Protein AF-A0A2X3MJ23-F1 (afdb_monomer)

Organism: NCBI:txid2026885

Mean predicted aligned error: 7.76 Å

Solvent-accessible surface area (backbone atoms only — not comparable to full-atom values): 15881 Å² total; per-residue (Å²): 134,85,85,89,78,91,77,83,89,75,90,75,92,73,82,88,74,76,78,74,72,75,70,74,79,75,57,30,25,38,38,50,48,37,45,30,32,44,49,80,52,69,41,82,62,94,68,76,79,64,43,48,40,23,41,46,32,43,28,52,49,34,52,38,35,29,43,12,27,68,43,31,44,69,70,29,76,83,41,65,78,57,37,48,57,53,40,17,58,52,22,61,43,41,81,45,78,55,99,89,39,79,39,27,46,53,49,79,85,31,44,61,61,13,52,35,52,55,47,26,76,78,30,78,72,23,50,47,71,45,74,50,77,46,53,44,66,62,49,49,56,50,50,50,55,34,39,75,72,72,42,63,29,36,36,38,29,21,70,76,39,77,68,50,92,65,59,52,46,31,22,25,38,29,25,38,36,43,59,98,78,41,53,33,36,29,23,33,59,38,69,51,46,50,41,28,39,42,57,47,80,44,74,42,36,33,57,28,34,40,41,35,77,74,44,64,39,81,69,55,96,69,48,65,31,68,88,55,77,57,75,26,53,78,92,21,65,46,67,48,98,85,71,46,72,33,44,36,52,66,30,23,32,64,96,40,71,89,45,66,49,70,54,69,68,35,74,44,68,46,69,76,43,94,93,39,94,36,29,28,46,36,30,33,66,78,130

Secondary structure (DSSP, 8-state):
----------------------PPPPPSEEEE--S--PPPPEEP-SSSS-EE--HHHHHHHHHHHHHHHHH---SSTT-HHHHHHHHHHHTT-EEEEETTEEEEE--HHHHHHHHHHHHHTTSTT-EEEEEEEE-HHHHHHHHHHHHHTT--EEEEEESSSS-SSTTEEEEEEEEEE-GGG--EEEEE-SSSSS-EEEETT-GGG-SEEEEEEEEESS--SS------SSPTTTTTEEE-TTS-EEE--EEEESS-TT-EEEPPPPSEEEESSTT-TTSEEEEE---

Radius of gyration: 22.84 Å; Cα contacts (8 Å, |Δi|>4): 633; chains: 1; bounding box: 52×90×52 Å

Structure (mmCIF, N/CA/C/O backbone):
data_AF-A0A2X3MJ23-F1
#
_entry.id   AF-A0A2X3MJ23-F1
#
loop_
_atom_site.group_PDB
_atom_site.id
_atom_site.type_symbol
_atom_site.label_atom_id
_atom_site.label_alt_id
_atom_site.label_comp_id
_atom_site.label_asym_id
_atom_site.label_entity_id
_atom_site.label_seq_id
_atom_site.pdbx_PDB_ins_code
_atom_site.Cartn_x
_atom_site.Cartn_y
_atom_site.Cartn_z
_atom_site.occupancy
_atom_site.B_iso_or_equiv
_atom_site.auth_seq_id
_atom_site.auth_comp_id
_atom_site.auth_asym_id
_atom_site.auth_atom_id
_atom_site.pdbx_PDB_model_num
ATOM 1 N N . MET A 1 1 ? -8.700 -72.335 26.104 1.00 35.72 1 MET A N 1
ATOM 2 C CA . MET A 1 1 ? -7.829 -71.136 26.063 1.00 35.72 1 MET A CA 1
ATOM 3 C C . MET A 1 1 ? -8.610 -70.000 25.408 1.00 35.72 1 MET A C 1
ATOM 5 O O . MET A 1 1 ? -9.229 -70.267 24.393 1.00 35.72 1 MET A O 1
ATOM 9 N N . ARG A 1 2 ? -8.578 -68.791 26.003 1.00 35.81 2 ARG A N 1
ATOM 10 C CA . ARG A 1 2 ? -9.220 -67.513 25.579 1.00 35.81 2 ARG A CA 1
ATOM 11 C C . ARG A 1 2 ? -10.765 -67.527 25.563 1.00 35.81 2 ARG A C 1
ATOM 13 O O . ARG A 1 2 ? -11.357 -68.079 24.657 1.00 35.81 2 ARG A O 1
ATOM 20 N N . ARG A 1 3 ? -11.500 -67.155 26.620 1.00 29.80 3 ARG A N 1
ATOM 21 C CA . ARG A 1 3 ? -11.649 -65.884 27.372 1.00 29.80 3 ARG A CA 1
ATOM 22 C C . ARG A 1 3 ? -12.230 -64.691 26.557 1.00 29.80 3 ARG A C 1
ATOM 24 O O . ARG A 1 3 ? -11.493 -64.097 25.787 1.00 29.80 3 ARG A O 1
ATOM 31 N N . TRP A 1 4 ? -13.472 -64.314 26.932 1.00 31.34 4 TRP A N 1
ATOM 32 C CA . TRP A 1 4 ? -14.051 -62.947 27.067 1.00 31.34 4 TRP A CA 1
ATOM 33 C C . TRP A 1 4 ? -14.664 -62.326 25.800 1.00 31.34 4 TRP A C 1
ATOM 35 O O . TRP A 1 4 ? -14.171 -62.562 24.712 1.00 31.34 4 TRP A O 1
ATOM 45 N N . ALA A 1 5 ? -15.711 -61.497 25.832 1.00 36.28 5 ALA A N 1
ATOM 46 C CA . ALA A 1 5 ? -16.731 -61.122 26.818 1.00 36.28 5 ALA A CA 1
ATOM 47 C C . ALA A 1 5 ? -17.824 -60.353 26.035 1.00 36.28 5 ALA A C 1
ATOM 49 O O . ALA A 1 5 ? -17.516 -59.660 25.069 1.00 36.28 5 ALA A O 1
ATOM 50 N N . ARG A 1 6 ? -19.095 -60.468 26.439 1.00 43.41 6 ARG A N 1
ATOM 51 C CA . ARG A 1 6 ? -20.187 -59.594 25.973 1.00 43.41 6 ARG A CA 1
ATOM 52 C C . ARG A 1 6 ? -20.008 -58.205 26.590 1.00 43.41 6 ARG A C 1
ATOM 54 O O . ARG A 1 6 ? -19.905 -58.142 27.811 1.00 43.41 6 ARG A O 1
ATOM 61 N N . ILE A 1 7 ? -20.073 -57.126 25.804 1.00 35.94 7 ILE A N 1
ATOM 62 C CA . ILE A 1 7 ? -20.375 -55.783 26.327 1.00 35.94 7 ILE A CA 1
ATOM 63 C C . ILE A 1 7 ? -21.409 -55.083 25.435 1.00 35.94 7 ILE A C 1
ATOM 65 O O . ILE A 1 7 ? -21.189 -54.796 24.263 1.00 35.94 7 ILE A O 1
ATOM 69 N N . VAL A 1 8 ? -22.555 -54.892 26.082 1.00 36.66 8 VAL A N 1
ATOM 70 C CA . VAL A 1 8 ? -23.663 -53.950 25.909 1.00 36.66 8 VAL A CA 1
ATOM 71 C C . VAL A 1 8 ? -23.291 -52.649 25.185 1.00 36.66 8 VAL A C 1
ATOM 73 O O . VAL A 1 8 ? -22.429 -51.903 25.643 1.00 36.66 8 VAL A O 1
ATOM 76 N N . ALA A 1 9 ? -24.017 -52.331 24.110 1.00 31.50 9 ALA A N 1
ATOM 77 C CA . ALA A 1 9 ? -24.060 -50.986 23.547 1.00 31.50 9 ALA A CA 1
ATOM 78 C C . ALA A 1 9 ? -24.970 -50.110 24.424 1.00 31.50 9 ALA A C 1
ATOM 80 O O . ALA A 1 9 ? -26.191 -50.259 24.410 1.00 31.50 9 ALA A O 1
ATOM 81 N N . PHE A 1 10 ? -24.365 -49.228 25.218 1.00 33.62 10 PHE A N 1
ATOM 82 C CA . PHE A 1 10 ? -25.076 -48.150 25.894 1.00 33.62 10 PHE A CA 1
ATOM 83 C C . PHE A 1 10 ? -25.272 -46.989 24.919 1.00 33.62 10 PHE A C 1
ATOM 85 O O . PHE A 1 10 ? -24.311 -46.424 24.401 1.00 33.62 10 PHE A O 1
ATOM 92 N N . ILE A 1 11 ? -26.535 -46.635 24.697 1.00 44.94 11 ILE A N 1
ATOM 93 C CA . ILE A 1 11 ? -26.937 -45.341 24.155 1.00 44.94 11 ILE A CA 1
ATOM 94 C C . ILE A 1 11 ? -26.570 -44.296 25.210 1.00 44.94 11 ILE A C 1
ATOM 96 O O . ILE A 1 11 ? -27.148 -44.287 26.295 1.00 44.94 11 ILE A O 1
ATOM 100 N N . ALA A 1 12 ? -25.622 -43.422 24.890 1.00 37.09 12 ALA A N 1
ATOM 101 C CA . ALA A 1 12 ? -25.409 -42.178 25.612 1.00 37.09 12 ALA A CA 1
ATOM 102 C C . ALA A 1 12 ? -25.750 -41.022 24.666 1.00 37.09 12 ALA A C 1
ATOM 104 O O . ALA A 1 12 ? -24.907 -40.526 23.924 1.00 37.09 12 ALA A O 1
ATOM 105 N N . LEU A 1 13 ? -27.027 -40.624 24.689 1.00 43.41 13 LEU A N 1
ATOM 106 C CA . LEU A 1 13 ? -27.406 -39.241 24.430 1.00 43.41 13 LEU A CA 1
ATOM 107 C C . LEU A 1 13 ? -26.730 -38.396 25.515 1.00 43.41 13 LEU A C 1
ATOM 109 O O . LEU A 1 13 ? -27.116 -38.471 26.680 1.00 43.41 13 LEU A O 1
ATOM 113 N N . ALA A 1 14 ? -25.737 -37.603 25.138 1.00 38.00 14 ALA A N 1
ATOM 114 C CA . ALA A 1 14 ? -25.212 -36.545 25.985 1.00 38.00 14 ALA A CA 1
ATOM 115 C C . ALA A 1 14 ? -24.847 -35.339 25.113 1.00 38.00 14 ALA A C 1
ATOM 117 O O . ALA A 1 14 ? -23.878 -35.372 24.363 1.00 38.00 14 ALA A O 1
ATOM 118 N N . GLY A 1 15 ? -25.690 -34.308 25.217 1.00 33.81 15 GLY A N 1
ATOM 119 C CA . GLY A 1 15 ? -25.312 -32.898 25.160 1.00 33.81 15 GLY A CA 1
ATOM 120 C C . GLY A 1 15 ? -24.501 -32.431 23.959 1.00 33.81 15 GLY A C 1
ATOM 121 O O . GLY A 1 15 ? -23.331 -32.101 24.105 1.00 33.81 15 GLY A O 1
ATOM 122 N N . LEU A 1 16 ? -25.156 -32.265 22.809 1.00 35.34 16 LEU A N 1
ATOM 123 C CA . LEU A 1 16 ? -24.727 -31.258 21.840 1.00 35.34 16 LEU A CA 1
ATOM 124 C C . LEU A 1 16 ? -25.321 -29.906 22.272 1.00 35.34 16 LEU A C 1
ATOM 126 O O . LEU A 1 16 ? -26.201 -29.358 21.615 1.00 35.34 16 LEU A O 1
ATOM 130 N N . GLU A 1 17 ? -24.890 -29.398 23.428 1.00 37.94 17 GLU A N 1
ATOM 131 C CA . GLU A 1 17 ? -25.028 -27.973 23.708 1.00 37.94 17 GLU A CA 1
ATOM 132 C C . GLU A 1 17 ? -23.994 -27.277 22.835 1.00 37.94 17 GLU A C 1
ATOM 134 O O . GLU A 1 17 ? -22.794 -27.263 23.104 1.00 37.94 17 GLU A O 1
ATOM 139 N N . THR A 1 18 ? -24.480 -26.780 21.706 1.00 40.16 18 THR A N 1
ATOM 140 C CA . THR A 1 18 ? -23.796 -25.813 20.867 1.00 40.16 18 THR A CA 1
ATOM 141 C C . THR A 1 18 ? -23.296 -24.677 21.749 1.00 40.16 18 THR A C 1
ATOM 143 O O . THR A 1 18 ? -24.060 -23.783 22.117 1.00 40.16 18 THR A O 1
ATOM 146 N N . ALA A 1 19 ? -22.003 -24.696 22.063 1.00 39.44 19 ALA A N 1
ATOM 147 C CA . ALA A 1 19 ? -21.267 -23.493 22.386 1.00 39.44 19 ALA A CA 1
ATOM 148 C C . ALA A 1 19 ? -21.332 -22.599 21.142 1.00 39.44 19 ALA A C 1
ATOM 150 O O . ALA A 1 19 ? -20.474 -22.645 20.264 1.00 39.44 19 ALA A O 1
ATOM 151 N N . LEU A 1 20 ? -22.402 -21.811 21.045 1.00 42.41 20 LEU A N 1
ATOM 152 C CA . LEU A 1 20 ? -22.399 -20.555 20.318 1.00 42.41 20 LEU A CA 1
ATOM 153 C C . LEU A 1 20 ? -21.391 -19.675 21.053 1.00 42.41 20 LEU A C 1
ATOM 155 O O . LEU A 1 20 ? -21.746 -18.856 21.896 1.00 42.41 20 LEU A O 1
ATOM 159 N N . THR A 1 21 ? -20.104 -19.885 20.780 1.00 43.09 21 THR A N 1
ATOM 160 C CA . THR A 1 21 ? -19.121 -18.831 20.963 1.00 43.09 21 THR A CA 1
ATOM 161 C C . THR A 1 21 ? -19.621 -17.699 20.087 1.00 43.09 21 THR A C 1
ATOM 163 O O . THR A 1 21 ? -19.506 -17.763 18.864 1.00 43.09 21 THR A O 1
ATOM 166 N N . SER A 1 22 ? -20.276 -16.723 20.712 1.00 45.09 22 SER A N 1
ATOM 167 C CA . SER A 1 22 ? -20.521 -15.414 20.133 1.00 45.09 22 SER A CA 1
ATOM 168 C C . SER A 1 22 ? -19.160 -14.902 19.685 1.00 45.09 22 SER A C 1
ATOM 170 O O . SER A 1 22 ? -18.411 -14.356 20.494 1.00 45.09 22 SER A O 1
ATOM 172 N N . ALA A 1 23 ? -18.794 -15.159 18.429 1.00 60.53 23 ALA A N 1
ATOM 173 C CA . ALA A 1 23 ? -17.658 -14.500 17.822 1.00 60.53 23 ALA A CA 1
ATOM 174 C C . ALA A 1 23 ? -17.931 -13.007 17.994 1.00 60.53 23 ALA A C 1
ATOM 176 O O . ALA A 1 23 ? -19.030 -12.548 17.669 1.00 60.53 23 ALA A O 1
ATOM 177 N N . ALA A 1 24 ? -16.990 -12.283 18.603 1.00 63.16 24 ALA A N 1
ATOM 178 C CA . ALA A 1 24 ? -17.104 -10.838 18.691 1.00 63.16 24 ALA A CA 1
ATOM 179 C C . ALA A 1 24 ? -17.425 -10.299 17.284 1.00 63.16 24 ALA A C 1
ATOM 181 O O . ALA A 1 24 ? -16.883 -10.831 16.304 1.00 63.16 24 ALA A O 1
ATOM 182 N N . PRO A 1 25 ? -18.339 -9.321 17.156 1.00 72.56 25 PRO A N 1
ATOM 183 C CA . PRO A 1 25 ? -18.645 -8.749 15.856 1.00 72.56 25 PRO A CA 1
ATOM 184 C C . PRO A 1 25 ? -17.342 -8.284 15.201 1.00 72.56 25 PRO A C 1
ATOM 186 O O . PRO A 1 25 ? -16.486 -7.689 15.853 1.00 72.56 25 PRO A O 1
ATOM 189 N N . LEU A 1 26 ? -17.168 -8.618 13.920 1.00 85.56 26 LEU A N 1
ATOM 190 C CA . LEU A 1 26 ? -15.996 -8.175 13.170 1.00 85.56 26 LEU A CA 1
ATOM 191 C C . LEU A 1 26 ? -15.991 -6.640 13.125 1.00 85.56 26 LEU A C 1
ATOM 193 O O . LEU A 1 26 ? -17.062 -6.050 12.961 1.00 85.56 26 LEU A O 1
ATOM 197 N N . PRO A 1 27 ? -14.820 -5.992 13.228 1.00 91.62 27 PRO A N 1
ATOM 198 C CA . PRO A 1 27 ? -14.756 -4.539 13.245 1.00 91.62 27 PRO A CA 1
ATOM 199 C C . PRO A 1 27 ? -15.289 -3.956 11.930 1.00 91.62 27 PRO A C 1
ATOM 201 O O . PRO A 1 27 ? -15.066 -4.516 10.846 1.00 91.62 27 PRO A O 1
ATOM 204 N N . GLU A 1 28 ? -15.991 -2.825 12.025 1.00 94.25 28 GLU A N 1
ATOM 205 C CA . GLU A 1 28 ? -16.511 -2.115 10.852 1.00 94.25 28 GLU A CA 1
ATOM 206 C C . GLU A 1 28 ? -15.414 -1.325 10.147 1.00 94.25 28 GLU A C 1
ATOM 208 O O . GLU A 1 28 ? -15.461 -1.159 8.925 1.00 94.25 28 GLU A O 1
ATOM 213 N N . ARG A 1 29 ? -14.417 -0.856 10.908 1.00 97.62 29 ARG A N 1
ATOM 214 C CA . ARG A 1 29 ? -13.220 -0.200 10.379 1.00 97.62 29 ARG A CA 1
ATOM 215 C C . ARG A 1 29 ? -11.973 -0.817 10.972 1.00 97.62 29 ARG A C 1
ATOM 217 O O . ARG A 1 29 ? -11.925 -1.122 12.164 1.00 97.62 29 ARG A O 1
ATOM 224 N N . MET A 1 30 ? -10.945 -0.941 10.147 1.00 98.25 30 MET A N 1
ATOM 225 C CA . MET A 1 30 ? -9.651 -1.467 10.561 1.00 98.25 30 MET A CA 1
ATOM 226 C C . MET A 1 30 ? -8.542 -0.782 9.771 1.00 98.25 30 MET A C 1
ATOM 228 O O . MET A 1 30 ? -8.693 -0.581 8.567 1.00 98.25 30 MET A O 1
ATOM 232 N N . ILE A 1 31 ? -7.438 -0.437 10.432 1.00 98.62 31 ILE A N 1
ATOM 233 C CA . ILE A 1 31 ? -6.203 0.042 9.802 1.00 98.62 31 ILE A CA 1
ATOM 234 C C . ILE A 1 31 ? -5.027 -0.759 10.366 1.00 98.62 31 ILE A C 1
ATOM 236 O O . ILE A 1 31 ? -4.864 -0.875 11.578 1.00 98.62 31 ILE A O 1
ATOM 240 N N . LEU A 1 32 ? -4.200 -1.289 9.470 1.00 98.38 32 LEU A N 1
ATOM 241 C CA . LEU A 1 32 ? -2.868 -1.809 9.745 1.00 98.38 32 LEU A CA 1
ATOM 242 C C . LEU A 1 32 ? -1.893 -0.636 9.653 1.00 98.38 32 LEU A C 1
ATOM 244 O O . LEU A 1 32 ? -1.606 -0.145 8.562 1.00 98.38 32 LEU A O 1
ATOM 248 N N . THR A 1 33 ? -1.394 -0.153 10.784 1.00 97.00 33 THR A N 1
ATOM 249 C CA . THR A 1 33 ? -0.356 0.885 10.769 1.00 97.00 33 THR A CA 1
ATOM 250 C C . THR A 1 33 ? 1.012 0.253 10.515 1.00 97.00 33 THR A C 1
ATOM 252 O O . THR A 1 33 ? 1.161 -0.969 10.474 1.00 97.00 33 THR A O 1
ATOM 255 N N . GLY A 1 34 ? 2.036 1.081 10.329 1.00 94.44 34 GLY A N 1
ATOM 256 C CA . GLY A 1 34 ? 3.432 0.639 10.296 1.00 94.44 34 GLY A CA 1
ATOM 257 C C . GLY A 1 34 ? 4.006 0.425 8.898 1.00 94.44 34 GLY A C 1
ATOM 258 O O . GLY A 1 34 ? 5.202 0.165 8.773 1.00 94.44 34 GLY A O 1
ATOM 259 N N . THR A 1 35 ? 3.205 0.598 7.841 1.00 95.81 35 THR A N 1
ATOM 260 C CA . THR A 1 35 ? 3.755 0.886 6.508 1.00 95.81 35 THR A CA 1
ATOM 261 C C . THR A 1 35 ? 4.330 2.305 6.504 1.00 95.81 35 THR A C 1
ATOM 263 O O . THR A 1 35 ? 3.596 3.229 6.865 1.00 95.81 35 THR A O 1
ATOM 266 N N . PRO A 1 36 ? 5.581 2.528 6.075 1.00 95.62 36 PRO A N 1
ATOM 267 C CA . PRO A 1 36 ? 6.151 3.870 6.061 1.00 95.62 36 PRO A CA 1
ATOM 268 C C . PRO A 1 36 ? 5.487 4.748 4.986 1.00 95.62 36 PRO A C 1
ATOM 270 O O . PRO A 1 36 ? 5.281 4.285 3.857 1.00 95.62 36 PRO A O 1
ATOM 273 N N . PRO A 1 37 ? 5.181 6.026 5.274 1.00 95.38 37 PRO A N 1
ATOM 274 C CA . PRO A 1 37 ? 4.637 6.964 4.298 1.00 95.38 37 PRO A CA 1
ATOM 275 C C . PRO A 1 37 ? 5.756 7.489 3.388 1.00 95.38 37 PRO A C 1
ATOM 277 O O . PRO A 1 37 ? 6.125 8.663 3.437 1.00 95.38 37 PRO A O 1
ATOM 280 N N . PHE A 1 38 ? 6.347 6.615 2.569 1.00 94.62 38 PHE A N 1
ATOM 281 C CA . PHE A 1 38 ? 7.338 7.043 1.585 1.00 94.62 38 PHE A CA 1
ATOM 282 C C . PHE A 1 38 ? 6.728 8.022 0.581 1.00 94.62 38 PHE A C 1
ATOM 284 O O . PHE A 1 38 ? 5.545 7.949 0.249 1.00 94.62 38 PHE A O 1
ATOM 291 N N . GLY A 1 39 ? 7.549 8.966 0.124 1.00 90.50 39 GLY A N 1
ATOM 292 C CA . GLY A 1 39 ? 7.215 9.860 -0.980 1.00 90.50 39 GLY A CA 1
ATOM 293 C C . GLY A 1 39 ? 7.765 9.357 -2.313 1.00 90.50 39 GLY A C 1
ATOM 294 O O . GLY A 1 39 ? 8.579 8.431 -2.324 1.00 90.50 39 GLY A O 1
ATOM 295 N N . PRO A 1 40 ? 7.376 9.997 -3.429 1.00 92.00 40 PRO A N 1
ATOM 296 C CA . PRO A 1 40 ? 7.854 9.622 -4.750 1.00 92.00 40 PRO A CA 1
ATOM 297 C C . PRO A 1 40 ? 9.376 9.768 -4.834 1.00 92.00 40 PRO A C 1
ATOM 299 O O . PRO A 1 40 ? 9.913 10.854 -4.596 1.00 92.00 40 PRO A O 1
ATOM 302 N N . THR A 1 41 ? 10.071 8.692 -5.198 1.00 95.25 41 THR A N 1
ATOM 303 C CA . THR A 1 41 ? 11.530 8.704 -5.342 1.00 95.25 41 THR A CA 1
ATOM 304 C C . THR A 1 41 ? 11.957 9.039 -6.771 1.00 95.25 41 THR A C 1
ATOM 306 O O . THR A 1 41 ? 11.391 8.542 -7.748 1.00 95.25 41 THR A O 1
ATOM 309 N N . TRP A 1 42 ? 13.013 9.846 -6.888 1.00 94.94 42 TRP A N 1
ATOM 310 C CA . TRP A 1 42 ? 13.740 10.083 -8.134 1.00 94.94 42 TRP A CA 1
ATOM 311 C C . TRP A 1 42 ? 15.054 9.302 -8.115 1.00 94.94 42 TRP A C 1
ATOM 313 O O . TRP A 1 42 ? 15.885 9.498 -7.230 1.00 94.94 42 TRP A O 1
ATOM 323 N N . LEU A 1 43 ? 15.235 8.412 -9.086 1.00 94.19 43 LEU A N 1
ATOM 324 C CA . LEU A 1 43 ? 16.421 7.581 -9.237 1.00 94.19 43 LEU A CA 1
ATOM 325 C C . LEU A 1 43 ? 17.502 8.345 -10.005 1.00 94.19 43 LEU A C 1
ATOM 327 O O . LEU A 1 43 ? 17.246 8.916 -11.070 1.00 94.19 43 LEU A O 1
ATOM 331 N N . ALA A 1 44 ? 18.722 8.327 -9.472 1.00 89.69 44 ALA A N 1
ATOM 332 C CA . ALA A 1 44 ? 19.898 8.824 -10.170 1.00 89.69 44 ALA A CA 1
ATOM 333 C C . ALA A 1 44 ? 20.303 7.837 -11.278 1.00 89.69 44 ALA A C 1
ATOM 335 O O . ALA A 1 44 ? 20.393 6.637 -11.032 1.00 89.69 44 ALA A O 1
ATOM 336 N N . THR A 1 45 ? 20.582 8.331 -12.485 1.00 78.88 45 THR A N 1
ATOM 337 C CA . THR A 1 45 ? 20.955 7.492 -13.641 1.00 78.88 45 THR A CA 1
ATOM 338 C C . THR A 1 45 ? 22.458 7.468 -13.922 1.00 78.88 45 THR A C 1
ATOM 340 O O . THR A 1 45 ? 22.879 6.929 -14.940 1.00 78.88 45 THR A O 1
ATOM 343 N N . GLY A 1 46 ? 23.284 8.060 -13.052 1.00 72.81 46 GLY A N 1
ATOM 344 C CA . GLY A 1 46 ? 24.734 8.207 -13.253 1.00 72.81 46 GLY A CA 1
ATOM 345 C C . GLY A 1 46 ? 25.098 9.261 -14.306 1.00 72.81 46 GLY A C 1
ATOM 346 O O . GLY A 1 46 ? 25.948 10.105 -14.052 1.00 72.81 46 GLY A O 1
ATOM 347 N N . GLU A 1 47 ? 24.385 9.287 -15.432 1.00 65.12 47 GLU A N 1
ATOM 348 C CA . GLU A 1 47 ? 24.451 10.312 -16.472 1.00 65.12 47 GLU A CA 1
ATOM 349 C C . GLU A 1 47 ? 23.022 10.681 -16.913 1.00 65.12 47 GLU A C 1
ATOM 351 O O . GLU A 1 47 ? 22.195 9.814 -17.202 1.00 65.12 47 GLU A O 1
ATOM 356 N N . GLY A 1 48 ? 22.698 11.978 -16.924 1.00 78.69 48 GLY A N 1
ATOM 357 C CA . GLY A 1 48 ? 21.388 12.492 -17.338 1.00 78.69 48 GLY A CA 1
ATOM 358 C C . GLY A 1 48 ? 20.451 12.910 -16.200 1.00 78.69 48 GLY A C 1
ATOM 359 O O . GLY A 1 48 ? 20.794 12.905 -15.020 1.00 78.69 48 GLY A O 1
ATOM 360 N N . ALA A 1 49 ? 19.259 13.367 -16.589 1.00 86.81 49 ALA A N 1
ATOM 361 C CA . ALA A 1 49 ? 18.255 13.847 -15.646 1.00 86.81 49 ALA A CA 1
ATOM 362 C C . ALA A 1 49 ? 17.623 12.670 -14.877 1.00 86.81 49 ALA A C 1
ATOM 364 O O . ALA A 1 49 ? 17.252 11.690 -15.531 1.00 86.81 49 ALA A O 1
ATOM 365 N N . PRO A 1 50 ? 17.423 12.795 -13.548 1.00 92.00 50 PRO A N 1
ATOM 366 C CA . PRO A 1 50 ? 16.792 11.764 -12.734 1.00 92.00 50 PRO A CA 1
ATOM 367 C C . PRO A 1 50 ? 15.473 11.265 -13.326 1.00 92.00 50 PRO A C 1
ATOM 369 O O . PRO A 1 50 ? 14.724 12.019 -13.966 1.00 92.00 50 PRO A O 1
ATOM 372 N N . ILE A 1 51 ? 15.186 9.991 -13.085 1.00 94.00 51 ILE A N 1
ATOM 373 C CA . ILE A 1 51 ? 13.951 9.345 -13.532 1.00 94.00 51 ILE A CA 1
ATOM 374 C C . ILE A 1 51 ? 13.054 9.021 -12.337 1.00 94.00 51 ILE A C 1
ATOM 376 O O . ILE A 1 51 ? 13.562 8.705 -11.262 1.00 94.00 51 ILE A O 1
ATOM 380 N N . PRO A 1 52 ? 11.726 9.099 -12.478 1.00 95.06 52 PRO 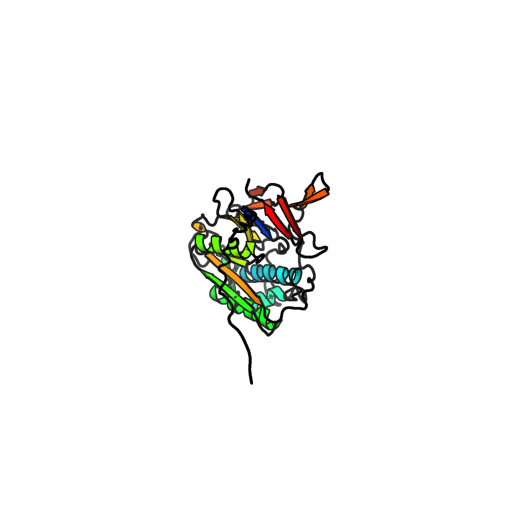A N 1
ATOM 381 C CA . PRO A 1 52 ? 10.823 8.698 -11.408 1.00 95.06 52 PRO A CA 1
ATOM 382 C C . PRO A 1 52 ? 10.882 7.178 -11.202 1.00 95.06 52 PRO A C 1
ATOM 384 O O . PRO A 1 52 ? 10.849 6.415 -12.168 1.00 95.06 52 PRO A O 1
ATOM 387 N N . ALA A 1 53 ? 10.908 6.730 -9.944 1.00 95.19 53 ALA A N 1
ATOM 388 C CA . ALA A 1 53 ? 10.861 5.304 -9.622 1.00 95.19 53 ALA A CA 1
ATOM 389 C C . ALA A 1 53 ? 9.544 4.649 -10.077 1.00 95.19 53 ALA A C 1
ATOM 391 O O . ALA A 1 53 ? 9.572 3.506 -10.524 1.00 95.19 53 ALA A O 1
ATOM 392 N N . GLY A 1 54 ? 8.428 5.388 -10.029 1.00 94.94 54 GLY A N 1
ATOM 393 C CA . GLY A 1 54 ? 7.084 4.921 -10.389 1.00 94.94 54 GLY A CA 1
ATOM 394 C C . GLY A 1 54 ? 6.293 4.380 -9.195 1.00 94.94 54 GLY A C 1
ATOM 395 O O . GLY A 1 54 ? 6.868 3.886 -8.227 1.00 94.94 54 GLY A O 1
ATOM 396 N N . CYS A 1 55 ? 4.962 4.473 -9.259 1.00 95.31 55 CYS A N 1
ATOM 397 C CA . CYS A 1 55 ? 4.081 4.050 -8.165 1.00 95.31 55 CYS A CA 1
ATOM 398 C C . CYS A 1 55 ? 4.116 2.534 -7.907 1.00 95.31 55 CYS A C 1
ATOM 400 O O . CYS A 1 55 ? 3.993 2.124 -6.758 1.00 95.31 55 CYS A O 1
ATOM 402 N N . GLY A 1 56 ? 4.357 1.702 -8.930 1.00 96.62 56 GLY A N 1
ATOM 403 C CA . GLY A 1 56 ? 4.525 0.251 -8.768 1.00 96.62 56 GLY A CA 1
ATOM 404 C C . GLY A 1 56 ? 5.690 -0.110 -7.830 1.00 96.62 56 GLY A C 1
ATOM 405 O O . GLY A 1 56 ? 5.455 -0.703 -6.775 1.00 96.62 56 GLY A O 1
ATOM 406 N N . PRO A 1 57 ? 6.938 0.287 -8.152 1.00 97.56 57 PRO A N 1
ATOM 407 C CA . PRO A 1 57 ? 8.093 0.064 -7.288 1.00 97.56 57 PRO A CA 1
ATOM 408 C C . PRO A 1 57 ? 7.950 0.672 -5.896 1.00 97.56 57 PRO A C 1
ATOM 410 O O . PRO A 1 57 ? 8.377 0.055 -4.922 1.00 97.56 57 PRO A O 1
ATOM 413 N N . GLU A 1 58 ? 7.322 1.845 -5.783 1.00 97.62 58 GLU A N 1
ATOM 414 C CA . GLU A 1 58 ? 7.047 2.461 -4.483 1.00 97.62 58 GLU A CA 1
ATOM 415 C C . GLU A 1 58 ? 6.086 1.625 -3.636 1.00 97.62 58 GLU A C 1
ATOM 417 O O . GLU A 1 58 ? 6.397 1.319 -2.486 1.00 97.62 58 GLU A O 1
ATOM 422 N N . ALA A 1 59 ? 4.960 1.183 -4.201 1.00 98.12 59 ALA A N 1
ATOM 423 C CA . ALA A 1 59 ? 4.004 0.337 -3.494 1.00 98.12 59 ALA A CA 1
ATOM 424 C C . ALA A 1 59 ? 4.644 -0.988 -3.046 1.00 98.12 59 ALA A C 1
ATOM 426 O O . ALA A 1 59 ? 4.453 -1.414 -1.907 1.00 98.12 59 ALA A O 1
ATOM 427 N N . ALA A 1 60 ? 5.468 -1.607 -3.898 1.00 98.12 60 ALA A N 1
ATOM 428 C CA . ALA A 1 60 ? 6.226 -2.797 -3.521 1.00 98.12 60 ALA A CA 1
ATOM 429 C C . ALA A 1 60 ? 7.241 -2.522 -2.407 1.00 98.12 60 ALA A C 1
ATOM 431 O O . ALA A 1 60 ? 7.317 -3.300 -1.462 1.00 98.12 60 ALA A O 1
ATOM 432 N N . ARG A 1 61 ? 7.985 -1.412 -2.462 1.00 97.81 61 ARG A N 1
ATOM 433 C CA . ARG A 1 61 ? 8.916 -1.033 -1.390 1.00 97.81 61 ARG A CA 1
ATOM 434 C C . ARG A 1 61 ? 8.196 -0.806 -0.062 1.00 97.81 61 ARG A C 1
ATOM 436 O O . ARG A 1 61 ? 8.676 -1.280 0.961 1.00 97.81 61 ARG A O 1
ATOM 443 N N . ILE A 1 62 ? 7.064 -0.101 -0.070 1.00 98.00 62 ILE A N 1
ATOM 444 C CA . ILE A 1 62 ? 6.247 0.150 1.128 1.00 98.00 62 ILE A CA 1
ATOM 445 C C . ILE A 1 62 ? 5.752 -1.174 1.716 1.00 98.00 62 ILE A C 1
ATOM 447 O O . ILE A 1 62 ? 5.881 -1.395 2.921 1.00 98.00 62 ILE A O 1
ATOM 451 N N . LEU A 1 63 ? 5.236 -2.069 0.866 1.00 97.94 63 LEU A N 1
ATOM 452 C CA . LEU A 1 63 ? 4.810 -3.404 1.275 1.00 97.94 63 LEU A CA 1
ATOM 453 C C . LEU A 1 63 ? 5.977 -4.182 1.893 1.00 97.94 63 LEU A C 1
ATOM 455 O O . LEU A 1 63 ? 5.861 -4.683 3.002 1.00 97.94 63 LEU A O 1
ATOM 459 N N . LEU A 1 64 ? 7.122 -4.256 1.220 1.00 96.94 64 LEU A N 1
ATOM 460 C CA . LEU A 1 64 ? 8.278 -5.018 1.694 1.00 96.94 64 LEU A CA 1
ATOM 461 C C . LEU A 1 64 ? 8.880 -4.433 2.981 1.00 96.94 64 LEU A C 1
ATOM 463 O O . LEU A 1 64 ? 9.265 -5.194 3.860 1.00 96.94 64 LEU A O 1
ATOM 467 N N . ALA A 1 65 ? 8.877 -3.109 3.152 1.00 96.12 65 ALA A N 1
ATOM 468 C CA . ALA A 1 65 ? 9.301 -2.463 4.394 1.00 96.12 65 ALA A CA 1
ATOM 469 C C . ALA A 1 65 ? 8.410 -2.841 5.592 1.00 96.12 65 ALA A C 1
ATOM 471 O O . ALA A 1 65 ? 8.902 -2.983 6.712 1.00 96.12 65 ALA A O 1
ATOM 472 N N . TYR A 1 66 ? 7.110 -3.058 5.364 1.00 95.62 66 TYR A N 1
ATOM 473 C CA . TYR A 1 66 ? 6.225 -3.609 6.389 1.00 95.62 66 TYR A CA 1
ATOM 474 C C . TYR A 1 66 ? 6.621 -5.036 6.777 1.00 95.62 66 TYR A C 1
ATOM 476 O O . TYR A 1 66 ? 6.633 -5.366 7.962 1.00 95.62 66 TYR A O 1
ATOM 484 N N . TYR A 1 67 ? 6.968 -5.877 5.799 1.00 94.44 67 TYR A N 1
ATOM 485 C CA . TYR A 1 67 ? 7.395 -7.255 6.057 1.00 94.44 67 TYR A CA 1
ATOM 486 C C . TYR A 1 67 ? 8.736 -7.310 6.786 1.00 94.44 67 TYR A C 1
ATOM 488 O O . TYR A 1 67 ? 8.872 -8.100 7.721 1.00 94.44 67 TYR A O 1
ATOM 496 N N . ASP A 1 68 ? 9.683 -6.445 6.422 1.00 93.69 68 ASP A N 1
ATOM 497 C CA . ASP A 1 68 ? 10.941 -6.297 7.151 1.00 93.69 68 ASP A CA 1
ATOM 498 C C . ASP A 1 68 ? 10.663 -6.027 8.621 1.00 93.69 68 ASP A C 1
ATOM 500 O O . ASP A 1 68 ? 11.080 -6.777 9.499 1.00 93.69 68 ASP A O 1
ATOM 504 N N . ARG A 1 69 ? 9.856 -5.003 8.889 1.00 91.62 69 ARG A N 1
ATOM 505 C CA . ARG A 1 69 ? 9.577 -4.570 10.249 1.00 91.62 69 ARG A CA 1
ATOM 506 C C . ARG A 1 69 ? 8.771 -5.590 11.053 1.00 91.62 69 ARG A C 1
ATOM 508 O O . ARG A 1 69 ? 9.134 -5.896 12.185 1.00 91.62 69 ARG A O 1
ATOM 515 N N . ARG A 1 70 ? 7.676 -6.108 10.492 1.00 92.19 70 ARG A N 1
ATOM 516 C CA . ARG A 1 70 ? 6.748 -6.997 11.208 1.00 92.19 70 ARG A CA 1
ATOM 517 C C . ARG A 1 70 ? 7.310 -8.398 11.411 1.00 92.19 70 ARG A C 1
ATOM 519 O O . ARG A 1 70 ? 7.056 -8.995 12.451 1.00 92.19 70 ARG A O 1
ATOM 526 N N . TYR A 1 71 ? 8.024 -8.925 10.422 1.00 91.31 71 TYR A N 1
ATOM 527 C CA . TYR A 1 71 ? 8.396 -10.339 10.391 1.00 91.31 71 TYR A CA 1
ATOM 528 C C . TYR A 1 71 ? 9.909 -10.576 10.362 1.00 91.31 71 TYR A C 1
ATOM 530 O O . TYR A 1 71 ? 10.319 -11.730 10.331 1.00 91.31 71 TYR A O 1
ATOM 538 N N . GLY A 1 72 ? 10.738 -9.527 10.361 1.00 91.69 72 GLY A N 1
ATOM 539 C CA . GLY A 1 72 ? 12.197 -9.669 10.394 1.00 91.69 72 GLY A CA 1
ATOM 540 C C . GLY A 1 72 ? 12.851 -9.905 9.048 1.00 91.69 72 GLY A C 1
ATOM 541 O O . GLY A 1 72 ? 14.014 -10.313 8.999 1.00 91.69 72 GLY A O 1
ATOM 542 N N . TYR A 1 73 ? 12.118 -9.711 7.950 1.00 92.94 73 TYR A N 1
ATOM 543 C CA . TYR A 1 73 ? 12.725 -9.796 6.628 1.00 92.94 73 TYR A CA 1
ATOM 544 C C . TYR A 1 73 ? 13.760 -8.675 6.424 1.00 92.94 73 TYR A C 1
ATOM 546 O O . TYR A 1 73 ? 13.822 -7.693 7.169 1.00 92.94 73 TYR A O 1
ATOM 554 N N . ARG A 1 74 ? 14.618 -8.850 5.419 1.00 92.19 74 ARG A N 1
ATOM 555 C CA . ARG A 1 74 ? 15.659 -7.885 5.035 1.00 92.19 74 ARG A CA 1
ATOM 556 C C . ARG A 1 74 ? 15.547 -7.524 3.558 1.00 92.19 74 ARG A C 1
ATOM 558 O O . ARG A 1 74 ? 16.513 -7.574 2.801 1.00 92.19 74 ARG A O 1
ATOM 565 N N . PHE A 1 75 ? 14.334 -7.229 3.112 1.00 94.31 75 PHE A N 1
ATOM 566 C CA . PHE A 1 75 ? 14.060 -6.807 1.748 1.00 94.31 75 PHE A CA 1
ATOM 567 C C . PHE A 1 75 ? 14.667 -5.443 1.457 1.00 94.31 75 PHE A C 1
ATOM 569 O O . PHE A 1 75 ? 15.471 -5.307 0.539 1.00 94.31 75 PHE A O 1
ATOM 576 N N . VAL A 1 76 ? 14.309 -4.453 2.263 1.00 94.88 76 VAL A N 1
ATOM 577 C CA . VAL A 1 76 ? 14.666 -3.047 2.083 1.00 94.88 76 VAL A CA 1
ATOM 578 C C . VAL A 1 76 ? 15.733 -2.621 3.094 1.00 94.88 76 VAL A C 1
ATOM 580 O O . VAL A 1 76 ? 16.573 -1.790 2.762 1.00 94.88 76 VAL A O 1
ATOM 583 N N . GLY A 1 77 ? 15.734 -3.189 4.305 1.00 89.25 77 GLY A N 1
ATOM 584 C CA . GLY A 1 77 ? 16.517 -2.688 5.445 1.00 89.25 77 GLY A CA 1
ATOM 585 C C . GLY A 1 77 ? 18.035 -2.670 5.254 1.00 89.25 77 GLY A C 1
ATOM 586 O O . GLY A 1 77 ? 18.700 -1.809 5.824 1.00 89.25 77 GLY A O 1
ATOM 587 N N . ASP A 1 78 ? 18.574 -3.569 4.429 1.00 89.75 78 ASP A N 1
ATOM 588 C CA . ASP A 1 78 ? 20.020 -3.671 4.182 1.00 89.75 78 ASP A CA 1
ATOM 589 C C . ASP A 1 78 ? 20.557 -2.577 3.255 1.00 89.75 78 ASP A C 1
ATOM 591 O O . ASP A 1 78 ? 21.703 -2.155 3.394 1.00 89.75 78 ASP A O 1
ATOM 595 N N . ASP A 1 79 ? 19.727 -2.101 2.327 1.00 91.75 79 ASP A N 1
ATOM 596 C CA . ASP A 1 79 ? 20.066 -1.016 1.409 1.00 91.75 79 ASP A CA 1
ATOM 597 C C . ASP A 1 79 ? 18.797 -0.256 0.982 1.00 91.75 79 ASP A C 1
ATOM 599 O O . ASP A 1 79 ? 18.291 -0.447 -0.130 1.00 91.75 79 ASP A O 1
ATOM 603 N N . PRO A 1 80 ? 18.248 0.626 1.841 1.00 87.12 80 PRO A N 1
ATOM 604 C CA . PRO A 1 80 ? 17.000 1.325 1.538 1.00 87.12 80 PRO A CA 1
ATOM 605 C C . PRO A 1 80 ? 17.076 2.212 0.286 1.00 87.12 80 PRO A C 1
ATOM 607 O O . PRO A 1 80 ? 16.057 2.447 -0.372 1.00 87.12 80 PRO A O 1
ATOM 610 N N . GLY A 1 81 ? 18.276 2.717 -0.031 1.00 84.44 81 GLY A N 1
ATOM 611 C CA . GLY A 1 81 ? 18.536 3.586 -1.177 1.00 84.44 81 GLY A CA 1
ATOM 612 C C . GLY A 1 81 ? 18.650 2.819 -2.494 1.00 84.44 81 GLY A C 1
ATOM 613 O O . GLY A 1 81 ? 18.064 3.241 -3.490 1.00 84.44 81 GLY A O 1
ATOM 614 N N . GLY A 1 82 ? 19.354 1.685 -2.512 1.00 92.12 82 GLY A N 1
ATOM 615 C CA . GLY A 1 82 ? 19.478 0.836 -3.700 1.00 92.12 82 GLY A CA 1
ATOM 616 C C . GLY A 1 82 ? 18.266 -0.062 -3.947 1.00 92.12 82 GLY A C 1
ATOM 617 O O . GLY A 1 82 ? 17.930 -0.322 -5.106 1.00 92.12 82 GLY A O 1
ATOM 618 N N . ALA A 1 83 ? 17.539 -0.457 -2.894 1.00 95.69 83 ALA A N 1
ATOM 619 C CA . ALA A 1 83 ? 16.357 -1.316 -2.979 1.00 95.69 83 ALA A CA 1
ATOM 620 C C . ALA A 1 83 ? 15.333 -0.815 -4.005 1.00 95.69 83 ALA A C 1
ATOM 622 O O . ALA A 1 83 ? 14.886 -1.580 -4.857 1.00 95.69 83 ALA A O 1
ATOM 623 N N . ILE A 1 84 ? 14.992 0.477 -3.973 1.00 96.31 84 ILE A N 1
ATOM 624 C CA . ILE A 1 84 ? 14.003 1.053 -4.895 1.00 96.31 84 ILE A CA 1
ATOM 625 C C . ILE A 1 84 ? 14.465 1.008 -6.358 1.00 96.31 84 ILE A C 1
ATOM 627 O O . ILE A 1 84 ? 13.653 0.747 -7.245 1.00 96.31 84 ILE A O 1
ATOM 631 N N . GLY A 1 85 ? 15.761 1.207 -6.620 1.00 96.06 85 GLY A N 1
ATOM 632 C CA . GLY A 1 85 ? 16.330 1.118 -7.966 1.00 96.06 85 GLY A CA 1
ATOM 633 C C . GLY A 1 85 ? 16.314 -0.313 -8.506 1.00 96.06 85 GLY A C 1
ATOM 634 O O . GLY A 1 85 ? 15.962 -0.541 -9.664 1.00 96.06 85 GLY A O 1
ATOM 635 N N . GLU A 1 86 ? 16.619 -1.294 -7.657 1.00 97.38 86 GLU A N 1
ATOM 636 C CA . GLU A 1 86 ? 16.547 -2.709 -8.022 1.00 97.38 86 GLU A CA 1
ATOM 637 C C . GLU A 1 86 ? 15.097 -3.159 -8.277 1.00 97.38 86 GLU A C 1
ATOM 639 O O . GLU A 1 86 ? 14.832 -3.813 -9.289 1.00 97.38 86 GLU A O 1
ATOM 644 N N . ILE A 1 87 ? 14.144 -2.776 -7.413 1.00 97.75 87 ILE A N 1
ATOM 645 C CA . ILE A 1 87 ? 12.710 -3.060 -7.611 1.00 97.75 87 ILE A CA 1
ATOM 646 C C . ILE A 1 87 ? 12.231 -2.438 -8.929 1.00 97.75 87 ILE A C 1
ATOM 648 O O . ILE A 1 87 ? 11.589 -3.119 -9.729 1.00 97.75 87 ILE A O 1
ATOM 652 N N . HIS A 1 88 ? 12.591 -1.176 -9.193 1.00 97.00 88 HIS A N 1
ATOM 653 C CA . HIS A 1 88 ? 12.285 -0.485 -10.447 1.00 97.00 88 HIS A CA 1
ATOM 654 C C . HIS A 1 88 ? 12.770 -1.268 -11.673 1.00 97.00 88 HIS A C 1
ATOM 656 O O . HIS A 1 88 ? 11.987 -1.505 -12.596 1.00 97.00 88 HIS A O 1
ATOM 662 N N . GLY A 1 89 ? 14.030 -1.715 -11.664 1.00 97.00 89 GLY A N 1
ATOM 663 C CA . GLY A 1 89 ? 14.603 -2.499 -12.757 1.00 97.00 89 GLY A CA 1
ATOM 664 C C . GLY A 1 89 ? 13.912 -3.852 -12.946 1.00 97.00 89 GLY A C 1
ATOM 665 O O . GLY A 1 89 ? 13.569 -4.218 -14.069 1.00 97.00 89 GLY A O 1
ATOM 666 N N . ARG A 1 90 ? 13.643 -4.581 -11.856 1.00 97.81 90 ARG A N 1
ATOM 667 C CA . ARG A 1 90 ? 12.993 -5.905 -11.909 1.00 97.81 90 ARG A CA 1
ATOM 668 C C . ARG A 1 90 ? 11.541 -5.847 -12.370 1.00 97.81 90 ARG A C 1
ATOM 670 O O . ARG A 1 90 ? 11.086 -6.767 -13.041 1.00 97.81 90 ARG A O 1
ATOM 677 N N . MET A 1 91 ? 10.824 -4.779 -12.034 1.00 97.81 91 MET A N 1
ATOM 678 C CA . MET A 1 91 ? 9.460 -4.545 -12.513 1.00 97.81 91 MET A CA 1
ATOM 679 C C . MET A 1 91 ? 9.408 -4.021 -13.953 1.00 97.81 91 MET A C 1
ATOM 681 O O . MET A 1 91 ? 8.315 -3.851 -14.494 1.00 97.81 91 MET A O 1
ATOM 685 N N . GLY A 1 92 ? 10.559 -3.759 -14.584 1.00 96.00 92 GLY A N 1
ATOM 686 C CA . GLY A 1 92 ? 10.620 -3.217 -15.940 1.00 96.00 92 GLY A CA 1
ATOM 687 C C . GLY A 1 92 ? 9.938 -1.854 -16.053 1.00 96.00 92 GLY A C 1
ATOM 688 O O . GLY A 1 92 ? 9.311 -1.565 -17.072 1.00 96.00 92 GLY A O 1
ATOM 689 N N . THR A 1 93 ? 9.999 -1.046 -14.992 1.00 95.94 93 THR A N 1
ATOM 690 C CA . THR A 1 93 ? 9.363 0.269 -14.968 1.00 95.94 93 THR A CA 1
ATOM 691 C C . THR A 1 93 ? 10.053 1.194 -15.962 1.00 95.94 93 THR A C 1
ATOM 693 O O . THR A 1 93 ? 11.273 1.330 -15.959 1.00 95.94 93 THR A O 1
ATOM 696 N N . VAL A 1 94 ? 9.272 1.851 -16.816 1.00 94.06 94 VAL A N 1
ATOM 697 C CA . VAL A 1 94 ? 9.789 2.770 -17.839 1.00 94.06 94 VAL A CA 1
ATOM 698 C C . VAL A 1 94 ? 9.389 4.204 -17.531 1.00 94.06 94 VAL A C 1
ATOM 700 O O . VAL A 1 94 ? 8.369 4.457 -16.895 1.00 94.06 94 VAL A O 1
ATOM 703 N N . THR A 1 95 ? 10.175 5.171 -17.999 1.00 92.94 95 THR A N 1
ATOM 704 C CA . THR A 1 95 ? 9.786 6.585 -17.913 1.00 92.94 95 THR A CA 1
ATOM 705 C C . THR A 1 95 ? 8.913 6.961 -19.104 1.00 92.94 95 THR A C 1
ATOM 707 O O . THR A 1 95 ? 9.317 6.777 -20.251 1.00 92.94 95 THR A O 1
ATOM 710 N N . VAL A 1 96 ? 7.747 7.543 -18.836 1.00 90.75 96 VAL A N 1
ATOM 711 C CA . VAL A 1 96 ? 6.834 8.102 -19.843 1.00 90.75 96 VAL A CA 1
ATOM 712 C C . VAL A 1 96 ? 6.616 9.594 -19.598 1.00 90.75 96 VAL A C 1
ATOM 714 O O . VAL A 1 96 ? 6.816 10.087 -18.488 1.00 90.75 96 VAL A O 1
ATOM 717 N N . LEU A 1 97 ? 6.211 10.332 -20.633 1.00 88.69 97 LEU A N 1
ATOM 718 C CA . LEU A 1 97 ? 5.775 11.723 -20.501 1.00 88.69 97 LEU A CA 1
ATOM 719 C C . LEU A 1 97 ? 4.249 11.778 -20.502 1.00 88.69 97 LEU A C 1
ATOM 721 O O . LEU A 1 97 ? 3.616 11.386 -21.478 1.00 88.69 97 LEU A O 1
ATOM 725 N N . TRP A 1 98 ? 3.668 12.308 -19.429 1.00 82.81 98 TRP A N 1
ATOM 726 C CA . TRP A 1 98 ? 2.229 12.511 -19.293 1.00 82.81 98 TRP A CA 1
ATOM 727 C C . TRP A 1 98 ? 1.951 13.946 -18.855 1.00 82.81 98 TRP A C 1
ATOM 729 O O . TRP A 1 98 ? 2.494 14.407 -17.851 1.00 82.81 98 TRP A O 1
ATOM 739 N N . GLY A 1 99 ? 1.157 14.687 -19.634 1.00 82.00 99 GLY A N 1
ATOM 740 C CA . GLY A 1 99 ? 0.886 16.105 -19.357 1.00 82.00 99 GLY A CA 1
ATOM 741 C C . GLY A 1 99 ? 2.149 16.980 -19.274 1.00 82.00 99 GLY A C 1
ATOM 742 O O . GLY A 1 99 ? 2.170 17.955 -18.533 1.00 82.00 99 GLY A O 1
ATOM 743 N N . GLY A 1 100 ? 3.226 16.605 -19.978 1.00 85.19 100 GLY A N 1
ATOM 744 C CA . GLY A 1 100 ? 4.527 17.288 -19.921 1.00 85.19 100 GLY A CA 1
ATOM 745 C C . GLY A 1 100 ? 5.407 16.921 -18.717 1.00 85.19 100 GLY A C 1
ATOM 746 O O . GLY A 1 100 ? 6.524 17.421 -18.609 1.00 85.19 100 GLY A O 1
ATOM 747 N N . VAL A 1 101 ? 4.947 16.029 -17.836 1.00 87.69 101 VAL A N 1
ATOM 748 C CA . VAL A 1 101 ? 5.672 15.581 -16.640 1.00 87.69 101 VAL A CA 1
ATOM 749 C C . VAL A 1 101 ? 6.177 14.152 -16.837 1.00 87.69 101 VAL A C 1
ATOM 751 O O . VAL A 1 101 ? 5.477 13.304 -17.391 1.00 87.69 101 VAL A O 1
ATOM 754 N N . ARG A 1 102 ? 7.402 13.872 -16.381 1.00 90.81 102 ARG A N 1
ATOM 755 C CA . ARG A 1 102 ? 7.959 12.512 -16.367 1.00 90.81 102 ARG A CA 1
ATOM 756 C C . ARG A 1 102 ? 7.271 11.677 -15.293 1.00 90.81 102 ARG A C 1
ATOM 758 O O . ARG A 1 102 ? 7.245 12.080 -14.135 1.00 90.81 102 ARG A O 1
ATOM 765 N N . GLN A 1 103 ? 6.770 10.514 -15.683 1.00 90.56 103 GLN A N 1
ATOM 766 C CA . GLN A 1 103 ? 6.111 9.541 -14.814 1.00 90.56 103 GLN A CA 1
ATOM 767 C C . GLN A 1 103 ? 6.774 8.172 -14.970 1.00 90.56 103 GLN A C 1
ATOM 769 O O . GLN A 1 103 ? 7.293 7.853 -16.040 1.00 90.56 103 GLN A O 1
ATOM 774 N N . GLY A 1 104 ? 6.768 7.371 -13.906 1.00 92.62 104 GLY A N 1
ATOM 775 C CA . GLY A 1 104 ? 7.209 5.977 -13.958 1.00 92.62 104 GLY A CA 1
ATOM 776 C C . GLY A 1 104 ? 6.013 5.076 -14.240 1.00 92.62 104 GLY A C 1
ATOM 777 O O . GLY A 1 104 ? 5.045 5.107 -13.485 1.00 92.62 104 GLY A O 1
ATOM 778 N N . LEU A 1 105 ? 6.077 4.295 -15.315 1.00 93.12 105 LEU A N 1
ATOM 779 C CA . LEU A 1 105 ? 5.048 3.345 -15.723 1.00 93.12 105 LEU A CA 1
ATOM 780 C C . LEU A 1 105 ? 5.493 1.918 -15.430 1.00 93.12 105 LEU A C 1
ATOM 782 O O . LEU A 1 105 ? 6.460 1.439 -16.025 1.00 93.12 105 LEU A O 1
ATOM 786 N N . THR A 1 106 ? 4.739 1.225 -14.585 1.00 94.62 106 THR A N 1
ATOM 787 C CA . THR A 1 106 ? 4.882 -0.216 -14.359 1.00 94.62 106 THR A CA 1
ATOM 788 C C . THR A 1 106 ? 3.688 -0.928 -14.960 1.00 94.62 106 THR A C 1
ATOM 790 O O . THR A 1 106 ? 2.540 -0.640 -14.613 1.00 94.62 106 THR A O 1
ATOM 793 N N . TRP A 1 107 ? 3.946 -1.866 -15.864 1.00 92.06 107 TRP A N 1
ATOM 794 C CA . TRP A 1 107 ? 2.876 -2.634 -16.479 1.00 92.06 107 TRP A CA 1
ATOM 795 C C . TRP A 1 107 ? 2.266 -3.626 -15.477 1.00 92.06 107 TRP A C 1
ATOM 797 O O . TRP A 1 107 ? 3.010 -4.257 -14.726 1.00 92.06 107 TRP A O 1
ATOM 807 N N . PRO A 1 108 ? 0.938 -3.847 -15.492 1.00 91.12 108 PRO A N 1
ATOM 808 C CA . PRO A 1 108 ? 0.302 -4.787 -14.560 1.00 91.12 108 PRO A CA 1
ATOM 809 C C . PRO A 1 108 ? 0.896 -6.198 -14.642 1.00 91.12 108 PRO A C 1
ATOM 811 O O . PRO A 1 108 ? 1.177 -6.829 -13.626 1.00 91.12 108 PRO A O 1
ATOM 814 N N . TRP A 1 109 ? 1.189 -6.661 -15.861 1.00 92.31 109 TRP A N 1
ATOM 815 C CA . TRP A 1 109 ? 1.784 -7.976 -16.108 1.00 92.31 109 TRP A CA 1
ATOM 816 C C . TRP A 1 109 ? 3.242 -8.097 -15.636 1.00 92.31 109 TRP A C 1
ATOM 818 O O . TRP A 1 109 ? 3.721 -9.216 -15.459 1.00 92.31 109 TRP A O 1
ATOM 828 N N . SER A 1 110 ? 3.963 -6.986 -15.430 1.00 95.69 110 SER A N 1
ATOM 829 C CA . SER A 1 110 ? 5.358 -7.006 -14.968 1.00 95.69 110 SER A CA 1
ATOM 830 C C . SER A 1 110 ? 5.490 -6.871 -13.451 1.00 95.69 110 SER A C 1
ATOM 832 O O . SER A 1 110 ? 6.524 -7.251 -12.897 1.00 95.69 110 SER A O 1
ATOM 834 N N . PHE A 1 111 ? 4.444 -6.396 -12.766 1.00 96.38 111 PHE A N 1
ATOM 835 C CA . PHE A 1 111 ? 4.457 -6.180 -11.320 1.00 96.38 111 PHE A CA 1
ATOM 836 C C . PHE A 1 111 ? 4.745 -7.473 -10.545 1.00 96.38 111 PHE A C 1
ATOM 838 O O . PHE A 1 111 ? 5.702 -7.534 -9.771 1.00 96.38 111 PHE A O 1
ATOM 845 N N . VAL A 1 112 ? 3.957 -8.529 -10.781 1.00 97.25 112 VAL A N 1
ATOM 846 C CA . VAL A 1 112 ? 4.083 -9.804 -10.052 1.00 97.25 112 VAL A CA 1
ATOM 847 C C . VAL A 1 112 ? 5.426 -10.495 -10.310 1.00 97.25 112 VAL A C 1
ATOM 849 O O . VAL A 1 112 ? 6.108 -10.808 -9.330 1.00 97.25 112 VAL A O 1
ATOM 852 N N . PRO A 1 113 ? 5.871 -10.701 -11.569 1.00 97.62 113 PRO A N 1
ATOM 853 C CA . PRO A 1 113 ? 7.188 -11.278 -11.827 1.00 97.62 113 PRO A CA 1
ATOM 854 C C . PRO A 1 113 ? 8.325 -10.451 -11.219 1.00 97.62 113 PRO A C 1
ATOM 856 O O . PRO A 1 113 ? 9.261 -11.022 -10.662 1.00 97.62 113 PRO A O 1
ATOM 859 N N . GLY A 1 114 ? 8.235 -9.117 -11.278 1.00 97.94 114 GLY A N 1
ATOM 860 C CA . GLY A 1 114 ? 9.241 -8.222 -10.711 1.00 97.94 114 GLY A CA 1
ATOM 861 C C . GLY A 1 114 ? 9.334 -8.317 -9.187 1.00 97.94 114 GLY A C 1
ATOM 862 O O . GLY A 1 114 ? 10.436 -8.459 -8.650 1.00 97.94 114 GLY A O 1
ATOM 863 N N . LEU A 1 115 ? 8.190 -8.306 -8.493 1.00 97.88 115 LEU A N 1
ATOM 864 C CA . LEU A 1 115 ? 8.121 -8.479 -7.039 1.00 97.88 115 LEU A CA 1
ATOM 865 C C . LEU A 1 115 ? 8.661 -9.852 -6.616 1.00 97.88 115 LEU A C 1
ATOM 867 O O . LEU A 1 115 ? 9.523 -9.933 -5.741 1.00 97.88 115 LEU A O 1
ATOM 871 N N . ALA A 1 116 ? 8.213 -10.925 -7.273 1.00 97.25 116 ALA A N 1
ATOM 872 C CA . ALA A 1 116 ? 8.675 -12.280 -6.985 1.00 97.25 116 ALA A CA 1
ATOM 873 C C . ALA A 1 116 ? 10.187 -12.433 -7.220 1.00 97.25 116 ALA A C 1
ATOM 875 O O . ALA A 1 116 ? 10.885 -13.030 -6.398 1.00 97.25 116 ALA A O 1
ATOM 876 N N . ALA A 1 117 ? 10.720 -11.851 -8.300 1.00 97.00 117 ALA A N 1
ATOM 877 C CA . ALA A 1 117 ? 12.152 -11.867 -8.589 1.00 97.00 117 ALA A CA 1
ATOM 878 C C . ALA A 1 117 ? 12.968 -11.106 -7.533 1.00 97.00 117 ALA A C 1
ATOM 880 O O . ALA A 1 117 ? 14.063 -11.544 -7.180 1.00 97.00 117 ALA A O 1
ATOM 881 N N . TYR A 1 118 ? 12.452 -9.984 -7.024 1.00 97.38 118 TYR A N 1
ATOM 882 C CA . TYR A 1 118 ? 13.111 -9.215 -5.967 1.00 97.38 118 TYR A CA 1
ATOM 883 C C . TYR A 1 118 ? 13.159 -9.983 -4.642 1.00 97.38 118 TYR A C 1
ATOM 885 O O . TYR A 1 118 ? 14.211 -10.046 -4.004 1.00 97.38 118 TYR A O 1
ATOM 893 N N . VAL A 1 119 ? 12.042 -10.614 -4.263 1.00 96.12 119 VAL A N 1
ATOM 894 C CA . VAL A 1 119 ? 11.958 -11.456 -3.062 1.00 96.12 119 VAL A CA 1
ATOM 895 C C . VAL A 1 119 ? 12.895 -12.660 -3.176 1.00 96.12 119 VAL A C 1
ATOM 897 O O . VAL A 1 119 ? 13.696 -12.897 -2.274 1.00 96.12 119 VAL A O 1
ATOM 900 N N . THR A 1 120 ? 12.870 -13.364 -4.311 1.00 95.12 120 THR A N 1
ATOM 901 C CA . THR A 1 120 ? 13.686 -14.570 -4.550 1.00 95.12 120 THR A CA 1
ATOM 902 C C . THR A 1 120 ? 15.189 -14.288 -4.485 1.00 95.12 120 THR A C 1
ATOM 904 O O . THR A 1 120 ? 15.962 -15.137 -4.054 1.00 95.12 120 THR A O 1
ATOM 907 N N . ALA A 1 121 ? 15.621 -13.081 -4.864 1.00 94.88 121 ALA A N 1
ATOM 908 C CA . ALA A 1 121 ? 17.026 -12.684 -4.777 1.00 94.88 121 ALA A CA 1
ATOM 909 C C . ALA A 1 121 ? 17.565 -12.633 -3.335 1.00 94.88 121 ALA A C 1
ATOM 911 O O . ALA A 1 121 ? 18.777 -12.684 -3.143 1.00 94.88 121 ALA A O 1
ATOM 912 N N . ARG A 1 122 ? 16.680 -12.529 -2.337 1.00 93.19 122 ARG A N 1
ATOM 913 C CA . ARG A 1 122 ? 17.025 -12.460 -0.907 1.00 93.19 122 ARG A CA 1
ATOM 914 C C . ARG A 1 122 ? 16.608 -13.720 -0.148 1.00 93.19 122 ARG A C 1
ATOM 916 O O . ARG A 1 122 ? 17.321 -14.149 0.750 1.00 93.19 122 ARG A O 1
ATOM 923 N N . TYR A 1 123 ? 15.495 -14.331 -0.549 1.00 91.94 123 TYR A N 1
ATOM 924 C CA . TYR A 1 123 ? 14.941 -15.554 0.031 1.00 91.94 123 TYR A CA 1
ATOM 925 C C . TYR A 1 123 ? 14.738 -16.576 -1.095 1.00 91.94 123 TYR A C 1
A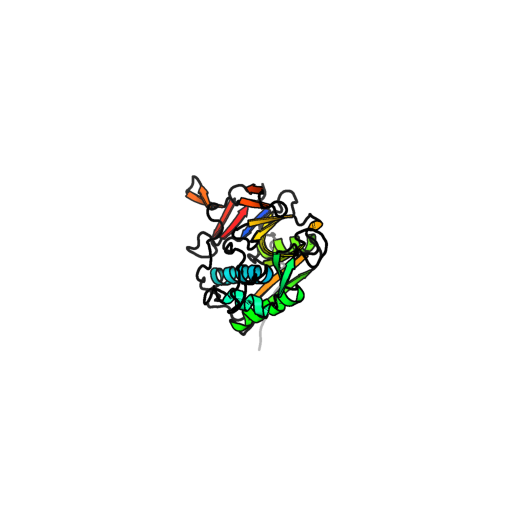TOM 927 O O . TYR A 1 123 ? 13.706 -16.538 -1.767 1.00 91.94 123 TYR A O 1
ATOM 935 N N . PRO A 1 124 ? 15.722 -17.463 -1.353 1.00 88.88 124 PRO A N 1
ATOM 936 C CA . PRO A 1 124 ? 15.744 -18.325 -2.539 1.00 88.88 124 PRO A CA 1
ATOM 937 C C . PRO A 1 124 ? 14.554 -19.280 -2.685 1.00 88.88 124 PRO A C 1
ATOM 939 O O . PRO A 1 124 ? 14.250 -19.690 -3.805 1.00 88.88 124 PRO A O 1
ATOM 942 N N . GLY A 1 125 ? 13.857 -19.613 -1.593 1.00 89.25 125 GLY A N 1
ATOM 943 C CA . GLY A 1 125 ? 12.596 -20.357 -1.644 1.00 89.25 125 GLY A CA 1
ATOM 944 C C . GLY A 1 125 ? 11.479 -19.621 -2.401 1.00 89.25 125 GLY A C 1
ATOM 945 O O . GLY A 1 125 ? 10.537 -20.257 -2.882 1.00 89.25 125 GLY A O 1
ATOM 946 N N . GLY A 1 126 ? 11.612 -18.302 -2.565 1.00 90.44 126 GLY A N 1
ATOM 947 C CA . GLY A 1 126 ? 10.714 -17.442 -3.323 1.00 90.44 126 GLY A CA 1
ATOM 948 C C . GLY A 1 126 ? 9.451 -17.051 -2.559 1.00 90.44 126 GLY A C 1
ATOM 949 O O . GLY A 1 126 ? 9.306 -17.303 -1.362 1.00 90.44 126 GLY A O 1
ATOM 950 N N . ALA A 1 127 ? 8.521 -16.421 -3.275 1.00 93.62 127 ALA A N 1
ATOM 951 C CA . ALA A 1 127 ? 7.214 -16.050 -2.750 1.00 93.62 127 ALA A CA 1
ATOM 952 C C . ALA A 1 127 ? 6.085 -16.453 -3.695 1.00 93.62 127 ALA A C 1
ATOM 954 O O . ALA A 1 127 ? 6.217 -16.384 -4.920 1.00 93.62 127 ALA A O 1
ATOM 955 N N . THR A 1 128 ? 4.957 -16.821 -3.100 1.00 95.38 128 THR A N 1
ATOM 956 C CA . THR A 1 128 ? 3.686 -16.989 -3.796 1.00 95.38 128 THR A CA 1
ATOM 957 C C . THR A 1 128 ? 2.957 -15.653 -3.756 1.00 95.38 128 THR A C 1
ATOM 959 O O . THR A 1 128 ? 2.623 -15.156 -2.680 1.00 95.38 128 THR A O 1
ATOM 962 N N . ILE A 1 129 ? 2.717 -15.060 -4.925 1.00 96.94 129 ILE A N 1
ATOM 963 C CA . ILE A 1 129 ? 1.997 -13.791 -5.053 1.00 96.94 129 ILE A CA 1
ATOM 964 C C . ILE A 1 129 ? 0.583 -14.084 -5.549 1.00 96.94 129 ILE A C 1
ATOM 966 O O . ILE A 1 129 ? 0.403 -14.642 -6.632 1.00 96.94 129 ILE A O 1
ATOM 970 N N . GLY A 1 130 ? -0.415 -13.724 -4.751 1.00 97.25 130 GLY A N 1
ATOM 971 C CA . GLY A 1 130 ? -1.813 -13.803 -5.137 1.00 97.25 130 GLY A CA 1
ATOM 972 C C . GLY A 1 130 ? -2.240 -12.594 -5.966 1.00 97.25 130 GLY A C 1
ATOM 973 O O . GLY A 1 130 ? -1.699 -11.496 -5.809 1.00 97.25 130 GLY A O 1
ATOM 974 N N . THR A 1 131 ? -3.206 -12.814 -6.859 1.00 97.38 131 THR A N 1
ATOM 975 C CA . THR A 1 131 ? -3.769 -11.785 -7.742 1.00 97.38 131 THR A CA 1
ATOM 976 C C . THR A 1 131 ? -5.287 -11.888 -7.809 1.00 97.38 131 THR A C 1
ATOM 978 O O . THR A 1 131 ? -5.848 -12.979 -7.675 1.00 97.38 131 THR A O 1
ATOM 981 N N . LEU A 1 132 ? -5.956 -10.751 -7.985 1.00 96.31 132 LEU A N 1
ATOM 982 C CA . LEU A 1 132 ? -7.384 -10.684 -8.285 1.00 96.31 132 LEU A CA 1
ATOM 983 C C . LEU A 1 132 ? -7.636 -9.490 -9.204 1.00 96.31 132 LEU A C 1
ATOM 985 O O . LEU A 1 132 ? -7.410 -8.358 -8.789 1.00 96.31 132 LEU A O 1
ATOM 989 N N . ASP A 1 133 ? -8.122 -9.744 -10.414 1.00 91.12 133 ASP A N 1
ATOM 990 C CA . ASP A 1 133 ? -8.427 -8.717 -11.412 1.00 91.12 133 ASP A CA 1
ATOM 991 C C . ASP A 1 133 ? -9.936 -8.463 -11.526 1.00 91.12 133 ASP A C 1
ATOM 993 O O . ASP A 1 133 ? -10.746 -9.389 -11.428 1.00 91.12 133 ASP A O 1
ATOM 997 N N . GLY A 1 134 ? -10.309 -7.222 -11.841 1.00 83.19 134 GLY A N 1
ATOM 998 C CA . GLY A 1 134 ? -11.609 -6.879 -12.409 1.00 83.19 134 GLY A CA 1
ATOM 999 C C . GLY A 1 134 ? -12.505 -6.045 -11.498 1.00 83.19 134 GLY A C 1
ATOM 1000 O O . GLY A 1 134 ? -12.359 -4.826 -11.431 1.00 83.19 134 GLY A O 1
ATOM 1001 N N . ASP A 1 135 ? -13.509 -6.697 -10.907 1.00 89.56 135 ASP A N 1
ATOM 1002 C CA . ASP A 1 135 ? -14.669 -6.051 -10.280 1.00 89.56 135 ASP A CA 1
ATOM 1003 C C . ASP A 1 135 ? -14.318 -5.317 -8.966 1.00 89.56 135 ASP A C 1
ATOM 1005 O O . ASP A 1 135 ? -13.793 -5.950 -8.042 1.00 89.56 135 ASP A O 1
ATOM 1009 N N . PRO A 1 136 ? -14.651 -4.015 -8.827 1.00 94.12 136 PRO A N 1
ATOM 1010 C CA . PRO A 1 136 ? -14.406 -3.252 -7.602 1.00 94.12 136 PRO A CA 1
ATOM 1011 C C . PRO A 1 136 ? -15.039 -3.849 -6.342 1.00 94.12 136 PRO A C 1
ATOM 1013 O O . PRO A 1 136 ? -14.424 -3.797 -5.277 1.00 94.12 136 PRO A O 1
ATOM 1016 N N . GLY A 1 137 ? -16.227 -4.452 -6.447 1.00 95.88 137 GLY A N 1
ATOM 1017 C CA . GLY A 1 137 ? -16.911 -5.077 -5.314 1.00 95.88 137 GLY A CA 1
ATOM 1018 C C . GLY A 1 137 ? -16.198 -6.342 -4.829 1.00 95.88 137 GLY A C 1
ATOM 1019 O O . GLY A 1 137 ? -15.958 -6.505 -3.630 1.00 95.88 137 GLY A O 1
ATOM 1020 N N . ALA A 1 138 ? -15.799 -7.217 -5.754 1.00 96.12 138 ALA A N 1
ATOM 1021 C CA . ALA A 1 138 ? -15.008 -8.409 -5.458 1.00 96.12 138 ALA A CA 1
ATOM 1022 C C . ALA A 1 138 ? -13.625 -8.048 -4.894 1.00 96.12 138 ALA A C 1
ATOM 1024 O O . ALA A 1 138 ? -13.182 -8.655 -3.915 1.00 96.12 138 ALA A O 1
ATOM 1025 N N . ALA A 1 139 ? -12.971 -7.032 -5.466 1.00 97.25 139 ALA A N 1
ATOM 1026 C CA . ALA A 1 139 ? -11.720 -6.498 -4.946 1.00 97.25 139 ALA A CA 1
ATOM 1027 C C . ALA A 1 139 ? -11.901 -5.953 -3.525 1.00 97.25 139 ALA A C 1
ATOM 1029 O O . ALA A 1 139 ? -11.166 -6.352 -2.628 1.00 97.25 139 ALA A O 1
ATOM 1030 N N . PHE A 1 140 ? -12.929 -5.140 -3.272 1.00 98.31 140 PHE A N 1
ATOM 1031 C CA . PHE A 1 140 ? -13.222 -4.635 -1.932 1.00 98.31 140 PHE A CA 1
ATOM 1032 C C . PHE A 1 140 ? -13.414 -5.771 -0.916 1.00 98.31 140 PHE A C 1
ATOM 1034 O O . PHE A 1 140 ? -12.767 -5.781 0.132 1.00 98.31 140 PHE A O 1
ATOM 1041 N N . ALA A 1 141 ? -14.242 -6.769 -1.240 1.00 97.62 141 ALA A N 1
ATOM 1042 C CA . ALA A 1 141 ? -14.480 -7.912 -0.361 1.00 97.62 141 ALA A CA 1
ATOM 1043 C C . ALA A 1 141 ? -13.187 -8.689 -0.056 1.00 97.62 141 ALA A C 1
ATOM 1045 O O . ALA A 1 141 ? -12.931 -9.050 1.097 1.00 97.62 141 ALA A O 1
ATOM 1046 N N . ARG A 1 142 ? -12.336 -8.905 -1.069 1.00 98.19 142 ARG A N 1
ATOM 1047 C CA . ARG A 1 142 ? -11.038 -9.567 -0.890 1.00 98.19 142 ARG A CA 1
ATOM 1048 C C . ARG A 1 142 ? -10.067 -8.720 -0.070 1.00 98.19 142 ARG A C 1
ATOM 1050 O O . ARG A 1 142 ? -9.359 -9.269 0.772 1.00 98.19 142 ARG A O 1
ATOM 1057 N N . SER A 1 143 ? -10.050 -7.406 -0.266 1.00 98.69 143 SER A N 1
ATOM 1058 C CA . SER A 1 143 ? -9.236 -6.482 0.521 1.00 98.69 143 SER A CA 1
ATOM 1059 C C . SER A 1 143 ? -9.620 -6.496 2.000 1.00 98.69 143 SER A C 1
ATOM 1061 O O . SER A 1 143 ? -8.734 -6.555 2.850 1.00 98.69 143 SER A O 1
ATOM 1063 N N . VAL A 1 144 ? -10.919 -6.509 2.320 1.00 98.50 144 VAL A N 1
ATOM 1064 C CA . VAL A 1 144 ? -11.411 -6.625 3.705 1.00 98.50 144 VAL A CA 1
ATOM 1065 C C . VAL A 1 144 ? -10.936 -7.932 4.348 1.00 98.50 144 VAL A C 1
ATOM 1067 O O . VAL A 1 144 ? -10.434 -7.914 5.472 1.00 98.50 144 VAL A O 1
ATOM 1070 N N . ASP A 1 145 ? -11.044 -9.060 3.639 1.00 98.00 145 ASP A N 1
ATOM 1071 C CA . ASP A 1 145 ? -10.552 -10.364 4.106 1.00 98.00 145 ASP A CA 1
ATOM 1072 C C . ASP A 1 145 ? -9.032 -10.368 4.363 1.00 98.00 145 ASP A C 1
ATOM 1074 O O . ASP A 1 145 ? -8.574 -10.842 5.403 1.00 98.00 145 ASP A O 1
ATOM 1078 N N . LEU A 1 146 ? -8.238 -9.802 3.449 1.00 98.56 146 LEU A N 1
ATOM 1079 C CA . LEU A 1 146 ? -6.784 -9.685 3.609 1.00 98.56 146 LEU A CA 1
ATOM 1080 C C . LEU A 1 146 ? -6.414 -8.812 4.817 1.00 98.56 146 LEU A C 1
ATOM 1082 O O . LEU A 1 146 ? -5.617 -9.230 5.658 1.00 98.56 146 LEU A O 1
ATOM 1086 N N . VAL A 1 147 ? -7.032 -7.636 4.956 1.00 98.50 147 VAL A N 1
ATOM 1087 C CA . VAL A 1 147 ? -6.758 -6.714 6.069 1.00 98.50 147 VAL A CA 1
ATOM 1088 C C . VAL A 1 147 ? -7.143 -7.336 7.412 1.00 98.50 147 VAL A C 1
ATOM 1090 O O . VAL A 1 147 ? -6.365 -7.238 8.358 1.00 98.50 147 VAL A O 1
ATOM 1093 N N . ARG A 1 148 ? -8.280 -8.042 7.500 1.00 96.50 148 ARG A N 1
ATOM 1094 C CA . ARG A 1 148 ? -8.691 -8.769 8.719 1.00 96.50 148 ARG A CA 1
ATOM 1095 C C . ARG A 1 148 ? -7.695 -9.849 9.136 1.00 96.50 148 ARG A C 1
ATOM 1097 O O . ARG A 1 148 ? -7.538 -10.097 10.325 1.00 96.50 148 ARG A O 1
ATOM 1104 N N . ARG A 1 149 ? -6.987 -10.452 8.178 1.00 95.62 149 ARG A N 1
ATOM 1105 C CA . ARG A 1 149 ? -5.882 -11.393 8.429 1.00 95.62 149 ARG A CA 1
ATOM 1106 C C . ARG A 1 149 ? -4.547 -10.698 8.726 1.00 95.62 149 ARG A C 1
ATOM 1108 O O . ARG A 1 149 ? -3.534 -11.367 8.903 1.00 95.62 149 ARG A O 1
ATOM 1115 N N . GLY A 1 150 ? -4.523 -9.367 8.776 1.00 95.94 150 GLY A N 1
ATOM 1116 C CA . GLY A 1 150 ? -3.312 -8.583 8.992 1.00 95.94 150 GLY A CA 1
ATOM 1117 C C . GLY A 1 150 ? -2.392 -8.529 7.772 1.00 95.94 150 GLY A C 1
ATOM 1118 O O . GLY A 1 150 ? -1.190 -8.343 7.949 1.00 95.94 150 GLY A O 1
ATOM 1119 N N . VAL A 1 151 ? -2.921 -8.711 6.559 1.00 97.31 151 VAL A N 1
ATOM 1120 C CA . VAL A 1 151 ? -2.149 -8.734 5.309 1.00 97.31 151 VAL A CA 1
ATOM 1121 C C . VAL A 1 151 ? -2.361 -7.423 4.538 1.00 97.31 151 VAL A C 1
ATOM 1123 O O . VAL A 1 151 ? -3.375 -7.276 3.842 1.00 97.31 151 VAL A O 1
ATOM 1126 N N . PRO A 1 152 ? -1.425 -6.452 4.616 1.00 98.25 152 PRO A N 1
ATOM 1127 C CA . PRO A 1 152 ? -1.429 -5.340 3.676 1.00 98.25 152 PRO A CA 1
ATOM 1128 C C . PRO A 1 152 ? -1.114 -5.865 2.273 1.00 98.25 152 PRO A C 1
ATOM 1130 O O . PRO A 1 152 ? -0.411 -6.864 2.101 1.00 98.25 152 PRO A O 1
ATOM 1133 N N . HIS A 1 153 ? -1.651 -5.202 1.261 1.00 98.75 153 HIS A N 1
ATOM 1134 C CA . HIS A 1 153 ? -1.560 -5.654 -0.124 1.00 98.75 153 HIS A CA 1
ATOM 1135 C C . HIS A 1 153 ? -1.593 -4.468 -1.078 1.00 98.75 153 HIS A C 1
ATOM 1137 O O . HIS A 1 153 ? -1.942 -3.364 -0.683 1.00 98.75 153 HIS A O 1
ATOM 1143 N N . VAL A 1 154 ? -1.211 -4.671 -2.332 1.00 98.75 154 VAL A N 1
ATOM 1144 C CA . VAL A 1 154 ? -1.198 -3.614 -3.343 1.00 98.75 154 VAL A CA 1
ATOM 1145 C C . VAL A 1 154 ? -2.502 -3.638 -4.127 1.00 98.75 154 VAL A C 1
ATOM 1147 O O . VAL A 1 154 ? -2.980 -4.705 -4.506 1.00 98.75 154 VAL A O 1
ATOM 1150 N N . ILE A 1 155 ? -3.052 -2.458 -4.388 1.00 98.00 155 ILE A N 1
ATOM 1151 C CA . ILE A 1 155 ? -4.116 -2.232 -5.360 1.00 98.00 155 ILE A CA 1
ATOM 1152 C C . ILE A 1 155 ? -3.558 -1.419 -6.524 1.00 98.00 155 ILE A C 1
ATOM 1154 O O . ILE A 1 155 ? -2.841 -0.441 -6.316 1.00 98.00 155 ILE A O 1
ATOM 1158 N N . LEU A 1 156 ? -3.901 -1.826 -7.737 1.00 95.88 156 LEU A N 1
ATOM 1159 C CA . LEU A 1 156 ? -3.830 -1.024 -8.946 1.00 95.88 156 LEU A CA 1
ATOM 1160 C C . LEU A 1 156 ? -5.250 -0.607 -9.311 1.00 95.88 156 LEU A C 1
ATOM 1162 O O . LEU A 1 156 ? -6.134 -1.456 -9.370 1.00 95.88 156 LEU A O 1
ATOM 1166 N N . PHE A 1 157 ? -5.460 0.675 -9.565 1.00 92.94 157 PHE A N 1
ATOM 1167 C CA . PHE A 1 157 ? -6.765 1.214 -9.940 1.00 92.94 157 PHE A CA 1
ATOM 1168 C C . PHE A 1 157 ? -6.610 2.376 -10.920 1.00 92.94 157 PHE A C 1
ATOM 1170 O O . PHE A 1 157 ? -5.521 2.955 -11.044 1.00 92.94 157 PHE A O 1
ATOM 1177 N N . ASP A 1 158 ? -7.689 2.713 -11.623 1.00 87.62 158 ASP A N 1
ATOM 1178 C CA . ASP A 1 158 ? -7.721 3.911 -12.457 1.00 87.62 158 ASP A CA 1
ATOM 1179 C C . ASP A 1 158 ? -7.819 5.157 -11.571 1.00 87.62 158 ASP A C 1
ATOM 1181 O O . ASP A 1 158 ? -8.748 5.339 -10.784 1.00 87.62 158 ASP A O 1
ATOM 1185 N N . TRP A 1 159 ? -6.823 6.029 -11.686 1.00 80.19 159 TRP A N 1
ATOM 1186 C CA . TRP A 1 159 ? -6.736 7.233 -10.877 1.00 80.19 159 TRP A CA 1
ATOM 1187 C C . TRP A 1 159 ? -7.745 8.307 -11.327 1.00 80.19 159 TRP A C 1
ATOM 1189 O O . TRP A 1 159 ? -8.191 9.105 -10.501 1.00 80.19 159 TRP A O 1
ATOM 1199 N N . GLN A 1 160 ? -8.109 8.353 -12.617 1.00 74.94 160 GLN A N 1
ATOM 1200 C CA . GLN A 1 160 ? -9.009 9.371 -13.194 1.00 74.94 160 GLN A CA 1
ATOM 1201 C C . GLN A 1 160 ? -10.296 8.815 -13.824 1.00 74.94 160 GLN A C 1
ATOM 1203 O O . GLN A 1 160 ? -11.110 9.608 -14.294 1.00 74.94 160 GLN A O 1
ATOM 1208 N N . GLY A 1 161 ? -10.505 7.500 -13.839 1.00 60.81 161 GLY A N 1
ATOM 1209 C CA . GLY A 1 161 ? -11.720 6.865 -14.361 1.00 60.81 161 GLY A CA 1
ATOM 1210 C C . GLY A 1 161 ? -11.898 6.951 -15.864 1.00 60.81 161 GLY A C 1
ATOM 1211 O O . GLY A 1 161 ? -13.013 7.115 -16.353 1.00 60.81 161 GLY A O 1
ATOM 1212 N N . THR A 1 162 ? -10.801 6.851 -16.609 1.00 61.25 162 THR A N 1
ATOM 1213 C CA . THR A 1 162 ? -10.815 6.854 -18.079 1.00 61.25 162 THR A CA 1
ATOM 1214 C C . THR A 1 162 ? -10.734 5.451 -18.696 1.00 61.25 162 THR A C 1
ATOM 1216 O O . THR A 1 162 ? -10.764 5.318 -19.918 1.00 61.25 162 THR A O 1
ATOM 1219 N N . GLY A 1 163 ? -10.647 4.401 -17.874 1.00 52.91 163 GLY A N 1
ATOM 1220 C CA . GLY A 1 163 ? -10.469 3.003 -18.264 1.00 52.91 163 GLY A CA 1
ATOM 1221 C C . GLY A 1 163 ? -9.137 2.717 -18.969 1.00 52.91 163 GLY A C 1
ATOM 1222 O O . GLY A 1 163 ? -9.016 1.702 -19.655 1.00 52.91 163 GLY A O 1
ATOM 1223 N N . GLY A 1 164 ? -8.163 3.630 -18.878 1.00 55.69 164 GLY A N 1
ATOM 1224 C CA . GLY A 1 164 ? -6.931 3.622 -19.670 1.00 55.69 164 GLY A CA 1
ATOM 1225 C C . GLY A 1 164 ? -5.709 3.024 -18.961 1.00 55.69 164 GLY A C 1
ATOM 1226 O O . GLY A 1 164 ? -5.698 2.789 -17.759 1.00 55.69 164 GLY A O 1
ATOM 1227 N N . ILE A 1 165 ? -4.618 2.835 -19.716 1.00 57.91 165 ILE A N 1
ATOM 1228 C CA . ILE A 1 165 ? -3.290 2.467 -19.174 1.00 57.91 165 ILE A CA 1
ATOM 1229 C C . ILE A 1 165 ? -2.693 3.614 -18.331 1.00 57.91 165 ILE A C 1
ATOM 1231 O O . ILE A 1 165 ? -1.835 3.375 -17.489 1.00 57.91 165 ILE A O 1
ATOM 1235 N N . PHE A 1 166 ? -3.148 4.852 -18.544 1.00 60.69 166 PHE A N 1
ATOM 1236 C CA . PHE A 1 166 ? -2.813 6.016 -17.729 1.00 60.69 166 PHE A CA 1
ATOM 1237 C C . PHE A 1 166 ? -4.012 6.972 -17.610 1.00 60.69 166 PHE A C 1
ATOM 1239 O O . PHE A 1 166 ? -4.713 7.155 -18.606 1.00 60.69 166 PHE A O 1
ATOM 1246 N N . PRO A 1 167 ? -4.172 7.652 -16.458 1.00 67.25 167 PRO A N 1
ATOM 1247 C CA . PRO A 1 167 ? -3.393 7.454 -15.237 1.00 67.25 167 PRO A CA 1
ATOM 1248 C C . PRO A 1 167 ? -3.928 6.287 -14.401 1.00 67.25 167 PRO A C 1
ATOM 1250 O O . PRO A 1 167 ? -5.053 6.328 -13.922 1.00 67.25 167 PRO A O 1
ATOM 1253 N N . ASN A 1 168 ? -3.090 5.274 -14.184 1.00 84.38 168 ASN A N 1
ATOM 1254 C CA . ASN A 1 168 ? -3.314 4.244 -13.176 1.00 84.38 168 ASN A CA 1
ATOM 1255 C C . ASN A 1 168 ? -2.375 4.483 -11.986 1.00 84.38 168 ASN A C 1
ATOM 1257 O O . ASN A 1 168 ? -1.346 5.155 -12.114 1.00 84.38 168 ASN A O 1
ATOM 1261 N N . HIS A 1 169 ? -2.745 3.988 -10.808 1.00 92.81 169 HIS A N 1
ATOM 1262 C CA . HIS A 1 169 ? -1.936 4.164 -9.605 1.00 92.81 169 HIS A CA 1
ATOM 1263 C C . HIS A 1 169 ? -1.843 2.869 -8.811 1.00 92.81 169 HIS A C 1
ATOM 1265 O O . HIS A 1 169 ? -2.857 2.216 -8.571 1.00 92.81 169 HIS A O 1
ATOM 1271 N N . TYR A 1 170 ? -0.623 2.515 -8.402 1.00 96.25 170 TYR A N 1
ATOM 1272 C CA . TYR A 1 170 ? -0.382 1.446 -7.438 1.00 96.25 170 TYR A CA 1
ATOM 1273 C C . TYR A 1 170 ? -0.276 2.058 -6.042 1.00 96.25 170 TYR A C 1
ATOM 1275 O O . TYR A 1 170 ? 0.506 2.985 -5.824 1.00 96.25 170 TYR A O 1
ATOM 1283 N N . ALA A 1 171 ? -1.028 1.517 -5.091 1.00 97.50 171 ALA A N 1
ATOM 1284 C CA . ALA A 1 171 ? -1.005 1.930 -3.692 1.00 97.50 171 ALA A CA 1
ATOM 1285 C C . ALA A 1 171 ? -1.095 0.709 -2.773 1.00 97.50 171 ALA A C 1
ATOM 1287 O O . ALA A 1 171 ? -1.548 -0.354 -3.193 1.00 97.50 171 ALA A O 1
ATOM 1288 N N . VAL A 1 172 ? -0.685 0.848 -1.512 1.00 98.75 172 VAL A N 1
ATOM 1289 C CA . VAL A 1 172 ? -0.795 -0.237 -0.527 1.00 98.75 172 VAL A CA 1
ATOM 1290 C C . VAL A 1 172 ? -2.091 -0.076 0.255 1.00 98.75 172 VAL A C 1
ATOM 1292 O O . VAL A 1 172 ? -2.255 0.890 0.987 1.00 98.75 172 VAL A O 1
ATOM 1295 N N . VAL A 1 173 ? -3.012 -1.023 0.133 1.00 98.81 173 VAL A N 1
ATOM 1296 C CA . VAL A 1 173 ? -4.188 -1.134 0.995 1.00 98.81 173 VAL A CA 1
ATOM 1297 C C . VAL A 1 173 ? -3.740 -1.565 2.386 1.00 98.81 173 VAL A C 1
ATOM 1299 O O . VAL A 1 173 ? -3.126 -2.619 2.568 1.00 98.81 173 VAL A O 1
ATOM 1302 N N . VAL A 1 174 ? -4.084 -0.744 3.371 1.00 98.75 174 VAL A N 1
ATOM 1303 C CA . VAL A 1 174 ? -3.773 -0.965 4.786 1.00 98.75 174 VAL A CA 1
ATOM 1304 C C . VAL A 1 174 ? -5.017 -1.008 5.659 1.00 98.75 174 VAL A C 1
ATOM 1306 O O . VAL A 1 174 ? -4.928 -1.366 6.825 1.00 98.75 174 VAL A O 1
ATOM 1309 N N . GLY A 1 175 ? -6.189 -0.662 5.137 1.00 98.69 175 GLY A N 1
ATOM 1310 C CA . GLY A 1 175 ? -7.397 -0.619 5.945 1.00 98.69 175 GLY A CA 1
ATOM 1311 C C . GLY A 1 175 ? -8.680 -0.587 5.136 1.00 98.69 175 GLY A C 1
ATOM 1312 O O . GLY A 1 175 ? -8.657 -0.548 3.906 1.00 98.69 175 GLY A O 1
ATOM 1313 N N . TYR A 1 176 ? -9.803 -0.581 5.844 1.00 98.69 176 TYR A N 1
ATOM 1314 C CA . TYR A 1 176 ? -11.135 -0.477 5.258 1.00 98.69 176 TYR A CA 1
ATOM 1315 C C . TYR A 1 176 ? -12.123 0.228 6.191 1.00 98.69 176 TYR A C 1
ATOM 1317 O O . TYR A 1 176 ? -11.896 0.336 7.398 1.00 98.69 176 TYR A O 1
ATOM 1325 N N . ASP A 1 177 ? -13.246 0.652 5.615 1.00 97.94 177 ASP A N 1
ATOM 1326 C CA . ASP A 1 177 ? -14.458 1.066 6.316 1.00 97.94 177 ASP A CA 1
ATOM 1327 C C . ASP A 1 177 ? -15.688 0.460 5.628 1.00 97.94 177 ASP A C 1
ATOM 1329 O O . ASP A 1 177 ? -15.964 0.735 4.458 1.00 97.94 177 ASP A O 1
ATOM 1333 N N . THR A 1 178 ? -16.391 -0.381 6.388 1.00 97.00 178 THR A N 1
ATOM 1334 C CA . THR A 1 178 ? -17.645 -1.061 6.023 1.00 97.00 178 THR A CA 1
ATOM 1335 C 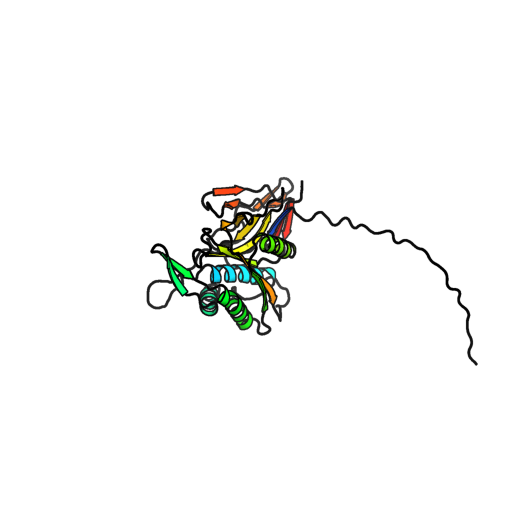C . THR A 1 178 ? -18.864 -0.503 6.757 1.00 97.00 178 THR A C 1
ATOM 1337 O O . THR A 1 178 ? -19.990 -0.930 6.494 1.00 97.00 178 THR A O 1
ATOM 1340 N N . SER A 1 179 ? -18.662 0.448 7.676 1.00 94.44 179 SER A N 1
ATOM 1341 C CA . SER A 1 179 ? -19.752 0.998 8.487 1.00 94.44 179 SER A CA 1
ATOM 1342 C C . SER A 1 179 ? -20.795 1.667 7.600 1.00 94.44 179 SER A C 1
ATOM 1344 O O . SER A 1 179 ? -20.458 2.320 6.605 1.00 94.44 179 SER A O 1
ATOM 1346 N N . GLU A 1 180 ? -22.065 1.483 7.960 1.00 92.06 180 GLU A N 1
ATOM 1347 C CA . GLU A 1 180 ? -23.222 1.988 7.207 1.00 92.06 180 GLU A CA 1
ATOM 1348 C C . GLU A 1 180 ? -23.264 1.504 5.740 1.00 92.06 180 GLU A C 1
ATOM 1350 O O . GLU A 1 180 ? -23.796 2.179 4.861 1.00 92.06 180 GLU A O 1
ATOM 1355 N N . GLY A 1 181 ? -22.687 0.331 5.450 1.00 91.94 181 GLY A N 1
ATOM 1356 C CA . GLY A 1 181 ? -22.673 -0.253 4.103 1.00 91.94 181 GLY A CA 1
ATOM 1357 C C . GLY A 1 181 ? -21.677 0.400 3.141 1.00 91.94 181 GLY A C 1
ATOM 1358 O O . GLY A 1 181 ? -21.749 0.169 1.933 1.00 91.94 181 GLY A O 1
ATOM 1359 N N . ARG A 1 182 ? -20.750 1.216 3.652 1.00 95.88 182 ARG A N 1
ATOM 1360 C CA . ARG A 1 182 ? -19.710 1.860 2.843 1.00 95.88 182 ARG A CA 1
ATOM 1361 C C . ARG A 1 182 ? -18.712 0.839 2.288 1.00 95.88 182 ARG A C 1
ATOM 1363 O O . ARG A 1 182 ? -18.497 -0.222 2.865 1.00 95.88 182 ARG A O 1
ATOM 1370 N N . GLN A 1 183 ? -18.098 1.175 1.155 1.00 97.62 183 GLN A N 1
ATOM 1371 C CA . GLN A 1 183 ? -17.029 0.381 0.546 1.00 97.62 183 GLN A CA 1
ATOM 1372 C C . GLN A 1 183 ? -15.778 1.235 0.368 1.00 97.62 183 GLN A C 1
ATOM 1374 O O . GLN A 1 183 ? -15.414 1.616 -0.745 1.00 97.62 183 GLN A O 1
ATOM 1379 N N . LEU A 1 184 ? -15.147 1.605 1.483 1.00 98.12 184 LEU A N 1
ATOM 1380 C CA . LEU A 1 184 ? -13.953 2.444 1.450 1.00 98.12 184 LEU A CA 1
ATOM 1381 C C . LEU A 1 184 ? -12.715 1.627 1.805 1.00 98.12 184 LEU A C 1
ATOM 1383 O O . LEU A 1 184 ? -12.699 0.937 2.823 1.00 98.12 184 LEU A O 1
ATOM 1387 N N . LEU A 1 185 ? -11.664 1.751 1.000 1.00 98.56 185 LEU A N 1
ATOM 1388 C CA . LEU A 1 185 ? -10.329 1.264 1.338 1.00 98.56 185 LEU A CA 1
ATOM 1389 C C . LEU A 1 185 ? -9.471 2.414 1.859 1.00 98.56 185 LEU A C 1
ATOM 1391 O O . LEU A 1 185 ? -9.535 3.533 1.350 1.00 98.56 185 LEU A O 1
ATOM 1395 N N . VAL A 1 186 ? -8.646 2.118 2.861 1.00 98.62 186 VAL A N 1
ATOM 1396 C CA . VAL A 1 186 ? -7.591 3.011 3.344 1.00 98.62 186 VAL A CA 1
ATOM 1397 C C . VAL A 1 186 ? -6.282 2.586 2.694 1.00 98.62 186 VAL A C 1
ATOM 1399 O O . VAL A 1 186 ? -5.848 1.442 2.844 1.00 98.62 186 VAL A O 1
ATOM 1402 N N . LEU A 1 187 ? -5.660 3.510 1.973 1.00 98.25 187 LEU A N 1
ATOM 1403 C CA . LEU A 1 187 ? -4.441 3.303 1.206 1.00 98.25 187 LEU A CA 1
ATOM 1404 C C . LEU A 1 187 ? -3.279 4.083 1.812 1.00 98.25 187 LEU A C 1
ATOM 1406 O O . LEU A 1 187 ? -3.457 5.242 2.169 1.00 98.25 187 LEU A O 1
ATOM 1410 N N . ASN A 1 188 ? -2.082 3.509 1.798 1.00 98.06 188 ASN A N 1
ATOM 1411 C CA . ASN A 1 188 ? -0.836 4.259 1.739 1.00 98.06 188 ASN A CA 1
ATOM 1412 C C . ASN A 1 188 ? -0.494 4.511 0.257 1.00 98.06 188 ASN A C 1
ATOM 1414 O O . ASN A 1 188 ? -0.180 3.560 -0.470 1.00 98.06 188 ASN A O 1
ATOM 1418 N N . PRO A 1 189 ? -0.585 5.766 -0.225 1.00 95.25 189 PRO A N 1
ATOM 1419 C CA . PRO A 1 189 ? -0.490 6.068 -1.651 1.00 95.25 189 PRO A CA 1
ATOM 1420 C C . PRO A 1 189 ? 0.946 6.261 -2.151 1.00 95.25 189 PRO A C 1
ATOM 1422 O O . PRO A 1 189 ? 1.130 6.499 -3.344 1.00 95.25 189 PRO A O 1
ATOM 1425 N N . GLY A 1 190 ? 1.956 6.213 -1.274 1.00 94.62 190 GLY A N 1
ATOM 1426 C CA . GLY A 1 190 ? 3.351 6.466 -1.651 1.00 94.62 190 GLY A CA 1
ATOM 1427 C C . GLY A 1 190 ? 3.657 7.930 -1.990 1.00 94.62 190 GLY A C 1
ATOM 1428 O O . GLY A 1 190 ? 4.537 8.220 -2.803 1.00 94.62 190 GLY A O 1
ATOM 1429 N N . TRP A 1 191 ? 2.919 8.872 -1.391 1.00 92.75 191 TRP A N 1
ATOM 1430 C CA . TRP A 1 191 ? 3.043 10.318 -1.643 1.00 92.75 191 TRP A CA 1
ATOM 1431 C C . TRP A 1 191 ? 3.590 11.128 -0.464 1.00 92.75 191 TRP A C 1
ATOM 1433 O O . TRP A 1 191 ? 3.436 12.349 -0.422 1.00 92.75 191 TRP A O 1
ATOM 1443 N N . GLY A 1 192 ? 4.238 10.471 0.495 1.00 94.06 192 GLY A N 1
ATOM 1444 C CA . GLY A 1 192 ? 4.838 11.137 1.651 1.00 94.06 192 GLY A CA 1
ATOM 1445 C C . GLY A 1 192 ? 3.852 11.406 2.788 1.00 94.06 192 GLY A C 1
ATOM 1446 O O . GLY A 1 192 ? 4.141 12.211 3.668 1.00 94.06 192 GLY A O 1
ATOM 1447 N N . TYR A 1 193 ? 2.673 10.784 2.754 1.00 93.88 193 TYR A N 1
ATOM 1448 C CA . TYR A 1 193 ? 1.682 10.824 3.828 1.00 93.88 193 TYR A CA 1
ATOM 1449 C C . TYR A 1 193 ? 1.034 9.446 3.996 1.00 93.88 193 TYR A C 1
ATOM 1451 O O . TYR A 1 193 ? 0.997 8.668 3.046 1.00 93.88 193 TYR A O 1
ATOM 1459 N N . ASP A 1 194 ? 0.534 9.157 5.199 1.00 94.81 194 ASP A N 1
ATOM 1460 C CA . ASP A 1 194 ? 0.117 7.803 5.580 1.00 94.81 194 ASP A CA 1
ATOM 1461 C C . ASP A 1 194 ? -1.119 7.283 4.860 1.00 94.81 194 ASP A C 1
ATOM 1463 O O . ASP A 1 194 ? -1.103 6.152 4.386 1.00 94.81 194 ASP A O 1
ATOM 1467 N N . PHE A 1 195 ? -2.197 8.074 4.817 1.00 97.31 195 PHE A N 1
ATOM 1468 C CA . PHE A 1 195 ? -3.506 7.526 4.480 1.00 97.31 195 PHE A CA 1
ATOM 1469 C C . PHE A 1 195 ? -4.307 8.352 3.480 1.00 97.31 195 PHE A C 1
ATOM 1471 O O . PHE A 1 195 ? -4.477 9.570 3.613 1.00 97.31 195 PHE A O 1
ATOM 1478 N N . GLN A 1 196 ? -4.885 7.636 2.525 1.00 96.25 196 GLN A N 1
ATOM 1479 C CA . GLN A 1 196 ? -5.861 8.099 1.554 1.00 96.25 196 GLN A CA 1
ATOM 1480 C C . GLN A 1 196 ? -7.080 7.171 1.562 1.00 96.25 196 GLN A C 1
ATOM 1482 O O . GLN A 1 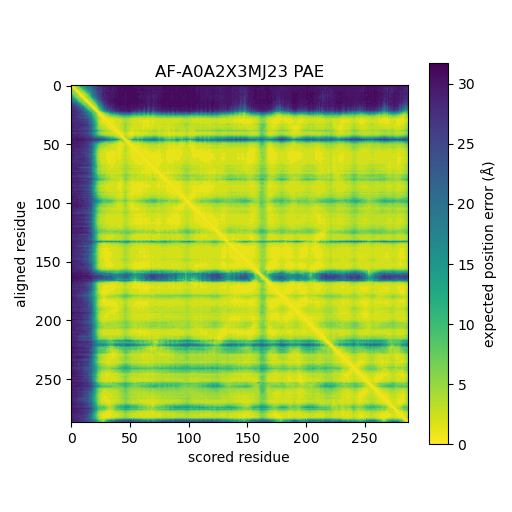196 ? -6.934 5.962 1.699 1.00 96.25 196 GLN A O 1
ATOM 1487 N N . LEU A 1 197 ? -8.279 7.722 1.403 1.00 96.56 197 LEU A N 1
ATOM 1488 C CA . LEU A 1 197 ? -9.510 6.964 1.217 1.00 96.56 197 LEU A CA 1
ATOM 1489 C C . LEU A 1 197 ? -9.836 6.817 -0.261 1.00 96.56 197 LEU A C 1
ATOM 1491 O O . LEU A 1 197 ? -9.999 7.818 -0.963 1.00 96.56 197 LEU A O 1
ATOM 1495 N N . LEU A 1 198 ? -10.011 5.569 -0.682 1.00 95.94 198 LEU A N 1
ATOM 1496 C CA . LEU A 1 198 ? -10.513 5.184 -1.993 1.00 95.94 198 LEU A CA 1
ATOM 1497 C C . LEU A 1 198 ? -11.936 4.640 -1.853 1.00 95.94 198 LEU A C 1
ATOM 1499 O O . LEU A 1 198 ? -12.173 3.722 -1.068 1.00 95.94 198 LEU A O 1
ATOM 1503 N N . ASN A 1 199 ? -12.878 5.199 -2.613 1.00 95.25 199 ASN A N 1
ATOM 1504 C CA . ASN A 1 199 ? -14.253 4.712 -2.659 1.00 95.25 199 ASN A CA 1
ATOM 1505 C C . ASN A 1 199 ? -14.398 3.637 -3.740 1.00 95.25 199 ASN A C 1
ATOM 1507 O O . ASN A 1 199 ? -14.422 3.956 -4.923 1.00 95.25 199 ASN A O 1
ATOM 1511 N N . MET A 1 200 ? -14.537 2.376 -3.335 1.00 95.75 200 MET A N 1
ATOM 1512 C CA . MET A 1 200 ? -14.664 1.244 -4.259 1.00 95.75 200 MET A CA 1
ATOM 1513 C C . MET A 1 200 ? -16.042 1.155 -4.921 1.00 95.75 200 MET A C 1
ATOM 1515 O O . MET A 1 200 ? -16.208 0.418 -5.887 1.00 95.75 200 MET A O 1
ATOM 1519 N N . SER A 1 201 ? -17.029 1.916 -4.436 1.00 93.94 201 SER A N 1
ATOM 1520 C CA . SER A 1 201 ? -18.318 2.073 -5.116 1.00 93.94 201 SER A CA 1
ATOM 1521 C C . SER A 1 201 ? -18.287 3.120 -6.233 1.00 93.94 201 SER A C 1
ATOM 1523 O O . SER A 1 201 ? -19.275 3.254 -6.954 1.00 93.94 201 SER A O 1
ATOM 1525 N N . ASP A 1 202 ? -17.198 3.881 -6.377 1.00 90.69 202 ASP A N 1
ATOM 1526 C CA . ASP A 1 202 ? -17.044 4.818 -7.486 1.00 90.69 202 ASP A CA 1
ATOM 1527 C C . ASP A 1 202 ? -16.621 4.057 -8.757 1.00 90.69 202 ASP A C 1
ATOM 1529 O O . ASP A 1 202 ? -15.536 3.472 -8.781 1.00 90.69 202 ASP A O 1
ATOM 1533 N N . PRO A 1 203 ? -17.424 4.058 -9.837 1.00 86.94 203 PRO A N 1
ATOM 1534 C CA . PRO A 1 203 ? -17.061 3.373 -11.076 1.00 86.94 203 PRO A CA 1
ATOM 1535 C C . PRO A 1 203 ? -15.775 3.915 -11.719 1.00 86.94 203 PRO A C 1
ATOM 1537 O O . PRO A 1 203 ? -15.153 3.202 -12.502 1.00 86.94 203 PRO A O 1
ATOM 1540 N N . ALA A 1 204 ? -15.350 5.139 -11.386 1.00 87.25 204 ALA A N 1
ATOM 1541 C CA . ALA A 1 204 ? -14.120 5.745 -11.887 1.00 87.25 204 ALA A CA 1
ATOM 1542 C C . ALA A 1 204 ? -12.842 5.062 -11.373 1.00 87.25 204 ALA A C 1
ATOM 1544 O O . ALA A 1 204 ? -11.769 5.317 -11.902 1.00 87.25 204 ALA A O 1
ATOM 1545 N N . VAL A 1 205 ? -12.916 4.204 -10.355 1.00 89.62 205 VAL A N 1
ATOM 1546 C CA . VAL A 1 205 ? -11.728 3.471 -9.878 1.00 89.62 205 VAL A CA 1
ATOM 1547 C C . VAL A 1 205 ? -11.452 2.221 -10.712 1.00 89.62 205 VAL A C 1
ATOM 1549 O O . VAL A 1 205 ? -10.370 1.645 -10.623 1.00 89.62 205 VAL A O 1
ATOM 1552 N N . ALA A 1 206 ? -12.422 1.790 -11.522 1.00 89.00 206 ALA A N 1
ATOM 1553 C CA . ALA A 1 206 ? -12.299 0.615 -12.363 1.00 89.00 206 ALA A CA 1
ATOM 1554 C C . ALA A 1 206 ? -11.464 0.900 -13.631 1.00 89.00 206 ALA A C 1
ATOM 1556 O O . ALA A 1 206 ? -11.545 1.993 -14.193 1.00 89.00 206 ALA A O 1
ATOM 1557 N N . PRO A 1 207 ? -10.734 -0.102 -14.152 1.00 89.06 207 PRO A N 1
ATOM 1558 C CA . PRO A 1 207 ? -10.570 -1.450 -13.600 1.00 89.06 207 PRO A CA 1
ATOM 1559 C C . PRO A 1 207 ? -9.668 -1.466 -12.358 1.00 89.06 207 PRO A C 1
ATOM 1561 O O . PRO A 1 207 ? -8.791 -0.616 -12.216 1.00 89.06 207 PRO A O 1
ATOM 1564 N N . VAL A 1 208 ? -9.860 -2.464 -11.488 1.00 92.69 208 VAL A N 1
ATOM 1565 C CA . VAL A 1 208 ? -8.993 -2.682 -10.322 1.00 92.69 208 VAL A CA 1
ATOM 1566 C C . VAL A 1 208 ? -8.301 -4.039 -10.374 1.00 92.69 208 VAL A C 1
ATOM 1568 O O . VAL A 1 208 ? -8.871 -5.022 -10.845 1.00 92.69 208 VAL A O 1
ATOM 1571 N N . THR A 1 209 ? -7.087 -4.099 -9.838 1.00 95.50 209 THR A N 1
ATOM 1572 C CA . THR A 1 209 ? -6.340 -5.339 -9.618 1.00 95.50 209 THR A CA 1
ATOM 1573 C C . THR A 1 209 ? -5.730 -5.324 -8.224 1.00 95.50 209 THR A C 1
ATOM 1575 O O . THR A 1 209 ? -5.149 -4.323 -7.811 1.00 95.50 209 THR A O 1
ATOM 1578 N N . LEU A 1 210 ? -5.810 -6.442 -7.507 1.00 98.00 210 LEU A N 1
ATOM 1579 C CA . LEU A 1 210 ? -5.105 -6.656 -6.247 1.00 98.00 210 LEU A CA 1
ATOM 1580 C C . LEU A 1 210 ? -3.891 -7.562 -6.434 1.00 98.00 210 LEU A C 1
ATOM 1582 O O . LEU A 1 210 ? -3.953 -8.546 -7.170 1.00 98.00 210 LEU A O 1
ATOM 1586 N N . PHE A 1 211 ? -2.835 -7.284 -5.673 1.00 98.25 211 PHE A N 1
ATOM 1587 C CA . PHE A 1 211 ? -1.640 -8.114 -5.552 1.00 98.25 211 PHE A CA 1
ATOM 1588 C C . PHE A 1 211 ? -1.270 -8.269 -4.078 1.00 98.25 211 PHE A C 1
ATOM 1590 O O . PHE A 1 211 ? -1.128 -7.271 -3.372 1.00 98.25 211 PHE A O 1
ATOM 1597 N N . TRP A 1 212 ? -1.060 -9.489 -3.595 1.00 98.31 212 TRP A N 1
ATOM 1598 C CA . TRP A 1 212 ? -0.625 -9.715 -2.213 1.00 98.31 212 TRP A CA 1
ATOM 1599 C C . TRP A 1 212 ? 0.399 -10.839 -2.127 1.00 98.31 212 TRP A C 1
ATOM 1601 O O . TRP A 1 212 ? 0.429 -11.740 -2.960 1.00 98.31 212 TRP A O 1
ATOM 1611 N N . ILE A 1 213 ? 1.244 -10.789 -1.103 1.00 97.12 213 ILE A N 1
ATOM 1612 C CA . ILE A 1 213 ? 2.141 -11.893 -0.768 1.00 97.12 213 ILE A CA 1
ATOM 1613 C C . ILE A 1 213 ? 1.305 -12.911 0.013 1.00 97.12 213 ILE A C 1
ATOM 1615 O O . ILE A 1 213 ? 0.864 -12.623 1.122 1.00 97.12 213 ILE A O 1
ATOM 1619 N N . GLU A 1 214 ? 1.028 -14.069 -0.585 1.00 95.75 214 GLU A N 1
ATOM 1620 C CA . GLU A 1 214 ? 0.328 -15.173 0.091 1.00 95.75 214 GLU A CA 1
ATOM 1621 C C . GLU A 1 214 ? 1.288 -15.909 1.030 1.00 95.75 214 GLU A C 1
ATOM 1623 O O . GLU A 1 214 ? 0.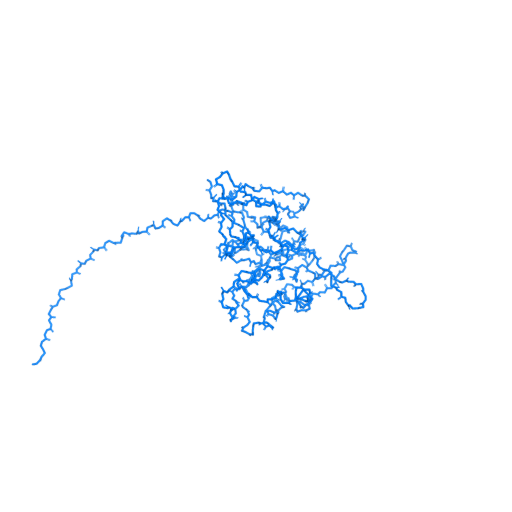932 -16.261 2.148 1.00 95.75 214 GLU A O 1
ATOM 1628 N N . GLU A 1 215 ? 2.526 -16.110 0.581 1.00 93.88 215 GLU A N 1
ATOM 1629 C CA . GLU A 1 215 ? 3.555 -16.829 1.324 1.00 93.88 215 GLU A CA 1
ATOM 1630 C C . GLU A 1 215 ? 4.943 -16.372 0.862 1.00 93.88 215 GLU A C 1
ATOM 1632 O O . GLU A 1 215 ? 5.162 -16.166 -0.333 1.00 93.88 215 GLU A O 1
ATOM 1637 N N . ILE A 1 216 ? 5.894 -16.269 1.793 1.00 91.88 216 ILE A N 1
ATOM 1638 C CA . ILE A 1 216 ? 7.332 -16.218 1.500 1.00 91.88 216 ILE A CA 1
ATOM 1639 C C . ILE A 1 216 ? 7.941 -17.470 2.116 1.00 91.88 216 ILE A C 1
ATOM 1641 O O . ILE A 1 216 ? 7.801 -17.696 3.320 1.00 91.88 216 ILE A O 1
ATOM 1645 N N . ARG A 1 217 ? 8.608 -18.282 1.301 1.00 89.25 217 ARG A N 1
ATOM 1646 C CA . ARG A 1 217 ? 9.264 -19.496 1.787 1.00 89.25 217 ARG A CA 1
ATOM 1647 C C . ARG A 1 217 ? 10.556 -19.135 2.512 1.00 89.25 217 ARG A C 1
ATOM 1649 O O . ARG A 1 217 ? 11.186 -18.128 2.199 1.00 89.25 217 ARG A O 1
ATOM 1656 N N . ASP A 1 218 ? 10.930 -19.971 3.474 1.00 83.50 218 ASP A N 1
ATOM 1657 C CA . ASP A 1 218 ? 12.109 -19.784 4.327 1.00 83.50 218 ASP A CA 1
ATOM 1658 C C . ASP A 1 218 ? 12.072 -18.469 5.139 1.00 83.50 218 ASP A C 1
ATOM 1660 O O . ASP A 1 218 ? 12.980 -17.639 5.024 1.00 83.50 218 ASP A O 1
ATOM 1664 N N . PRO A 1 219 ? 11.019 -18.233 5.952 1.00 82.06 219 PRO A N 1
ATOM 1665 C CA . PRO A 1 219 ? 10.942 -17.039 6.784 1.00 82.06 219 PRO A CA 1
ATOM 1666 C C . PRO A 1 219 ? 12.132 -16.966 7.761 1.00 82.06 219 PRO A C 1
ATOM 1668 O O . PRO A 1 219 ? 12.638 -18.002 8.204 1.00 82.06 219 PRO A O 1
ATOM 1671 N N . PRO A 1 220 ? 12.574 -15.753 8.139 1.00 83.06 220 PRO A N 1
ATOM 1672 C CA . PRO A 1 220 ? 13.560 -15.570 9.203 1.00 83.06 220 PRO A CA 1
ATOM 1673 C C . PRO A 1 220 ? 13.030 -16.113 10.545 1.00 83.06 220 PRO A C 1
ATOM 1675 O O . PRO A 1 220 ? 11.859 -16.471 10.671 1.00 83.06 220 PRO A O 1
ATOM 1678 N N . ALA A 1 221 ? 13.882 -16.149 11.574 1.00 74.44 221 ALA A N 1
ATOM 1679 C CA . ALA A 1 221 ? 13.616 -16.774 12.880 1.00 74.44 221 ALA A CA 1
ATOM 1680 C C . ALA A 1 221 ? 12.544 -16.081 13.765 1.00 74.44 221 ALA A C 1
ATOM 1682 O O . ALA A 1 221 ? 12.565 -16.231 14.983 1.00 74.44 221 ALA A O 1
ATOM 1683 N N . ALA A 1 222 ? 11.585 -15.371 13.165 1.00 68.69 222 ALA A N 1
ATOM 1684 C CA . ALA A 1 222 ? 10.461 -14.689 13.811 1.00 68.69 222 ALA A CA 1
ATOM 1685 C C . ALA A 1 222 ? 10.845 -13.556 14.785 1.00 68.69 222 ALA A C 1
ATOM 1687 O O . ALA A 1 222 ? 10.092 -13.244 15.707 1.00 68.69 222 ALA A O 1
ATOM 1688 N N . GLU A 1 223 ? 11.986 -12.903 14.563 1.00 83.94 223 GLU A N 1
ATOM 1689 C CA . GLU A 1 223 ? 12.335 -11.662 15.260 1.00 83.94 223 GLU A CA 1
ATOM 1690 C C . GLU A 1 223 ? 11.858 -10.451 14.446 1.00 83.94 223 GLU A C 1
ATOM 1692 O O . GLU A 1 223 ? 12.055 -10.440 13.235 1.00 83.94 223 GLU A O 1
ATOM 1697 N N . PRO A 1 224 ? 11.248 -9.422 15.057 1.00 84.31 224 PRO A N 1
ATOM 1698 C CA . PRO A 1 224 ? 10.911 -8.187 14.355 1.00 84.31 224 PRO A CA 1
ATOM 1699 C C . PRO A 1 224 ? 12.145 -7.519 13.738 1.00 84.31 224 PRO A C 1
ATOM 1701 O O . PRO A 1 224 ? 13.224 -7.510 14.334 1.00 84.31 224 PRO A O 1
ATOM 1704 N N . GLY A 1 225 ? 11.985 -6.930 12.554 1.00 86.50 225 GLY A N 1
ATOM 1705 C CA . GLY A 1 225 ? 13.072 -6.224 11.881 1.00 86.50 225 GLY A CA 1
ATOM 1706 C C . GLY A 1 225 ? 13.188 -4.766 12.309 1.00 86.50 225 GLY A C 1
ATOM 1707 O O . GLY A 1 225 ? 12.406 -4.241 13.105 1.00 86.50 225 GLY A O 1
ATOM 1708 N N . ILE A 1 226 ? 14.181 -4.083 11.742 1.00 83.75 226 ILE A N 1
ATOM 1709 C CA . ILE A 1 226 ? 14.401 -2.660 12.005 1.00 83.75 226 ILE A CA 1
ATOM 1710 C C . ILE A 1 226 ? 13.342 -1.794 11.298 1.00 83.75 226 ILE A C 1
ATOM 1712 O O . ILE A 1 226 ? 12.921 -2.126 10.188 1.00 83.75 226 ILE A O 1
ATOM 1716 N N . PRO A 1 227 ? 12.912 -0.666 11.893 1.00 86.00 227 PRO A N 1
ATOM 1717 C CA . PRO A 1 227 ? 12.057 0.299 11.208 1.00 86.00 227 PRO A CA 1
ATOM 1718 C C . PRO A 1 227 ? 12.759 0.896 9.983 1.00 86.00 227 PRO A C 1
ATOM 1720 O O . PRO A 1 227 ? 13.935 1.258 10.049 1.00 86.00 227 PRO A O 1
ATOM 1723 N N . ILE A 1 228 ? 12.024 1.050 8.881 1.00 87.75 228 ILE A N 1
ATOM 1724 C CA . ILE A 1 228 ? 12.534 1.624 7.631 1.00 87.75 228 ILE A CA 1
ATOM 1725 C C . ILE A 1 228 ? 11.620 2.770 7.216 1.00 87.75 228 ILE A C 1
ATOM 1727 O O . ILE A 1 228 ? 10.424 2.571 7.030 1.00 87.75 228 ILE A O 1
ATOM 1731 N N . GLY A 1 229 ? 12.197 3.954 7.014 1.00 90.94 229 GLY A N 1
ATOM 1732 C CA . GLY A 1 229 ? 11.449 5.148 6.629 1.00 90.94 229 GLY A CA 1
ATOM 1733 C C . GLY A 1 229 ? 10.794 5.877 7.805 1.00 90.94 229 GLY A C 1
ATOM 1734 O O . GLY A 1 229 ? 11.095 5.585 8.963 1.00 90.94 229 GLY A O 1
ATOM 1735 N N . PRO A 1 230 ? 9.942 6.878 7.517 1.00 93.50 230 PRO A N 1
ATOM 1736 C CA . PRO A 1 230 ? 9.233 7.615 8.554 1.00 93.50 230 PRO A CA 1
ATOM 1737 C C . PRO A 1 230 ? 8.269 6.701 9.332 1.00 93.50 230 PRO A C 1
ATOM 1739 O O . PRO A 1 230 ? 7.700 5.783 8.735 1.00 93.50 230 PRO A O 1
ATOM 1742 N N . PRO A 1 231 ? 8.054 6.955 10.635 1.00 93.62 231 PRO A N 1
ATOM 1743 C CA . PRO A 1 231 ? 7.068 6.215 11.412 1.00 93.62 231 PRO A CA 1
ATOM 1744 C C . PRO A 1 231 ? 5.651 6.480 10.898 1.00 93.62 231 PRO A C 1
ATOM 1746 O O . PRO A 1 231 ? 5.360 7.553 10.365 1.00 93.62 231 PRO A O 1
ATOM 1749 N N . SER A 1 232 ? 4.771 5.496 11.065 1.00 94.88 232 SER A N 1
ATOM 1750 C CA . SER A 1 232 ? 3.399 5.577 10.567 1.00 94.88 232 SER A CA 1
ATOM 1751 C C . SER A 1 232 ? 2.480 6.347 11.519 1.00 94.88 232 SER A C 1
ATOM 1753 O O . SER A 1 232 ? 2.529 6.199 12.741 1.00 94.88 232 SER A O 1
ATOM 1755 N N . GLY A 1 233 ? 1.602 7.174 10.958 1.00 94.88 233 GLY A N 1
ATOM 1756 C CA . GLY A 1 233 ? 0.556 7.869 11.703 1.00 94.88 233 GLY A CA 1
ATOM 1757 C C . GLY A 1 233 ? 1.089 8.952 12.642 1.00 94.88 233 GLY A C 1
ATOM 1758 O O . GLY A 1 233 ? 0.498 9.212 13.691 1.00 94.88 233 GLY A O 1
ATOM 1759 N N . VAL A 1 234 ? 2.206 9.597 12.295 1.00 94.06 234 VAL A N 1
ATOM 1760 C CA . VAL A 1 234 ? 2.760 10.708 13.086 1.00 94.06 234 VAL A CA 1
ATOM 1761 C C . VAL A 1 234 ? 1.701 11.792 13.294 1.00 94.06 234 VAL A C 1
ATOM 1763 O O . VAL A 1 234 ? 1.102 12.295 12.345 1.00 94.06 234 VAL A O 1
ATOM 1766 N N . GLY A 1 235 ? 1.470 12.160 14.557 1.00 94.62 235 GLY A N 1
ATOM 1767 C CA . GLY A 1 235 ? 0.447 13.138 14.942 1.00 94.62 235 GLY A CA 1
ATOM 1768 C C . GLY A 1 235 ? -0.996 12.615 14.910 1.00 94.62 235 GLY A C 1
ATOM 1769 O O . GLY A 1 235 ? -1.919 13.404 15.101 1.00 94.62 235 GLY A O 1
ATOM 1770 N N . MET A 1 236 ? -1.198 11.315 14.671 1.00 96.69 236 MET A N 1
ATOM 1771 C CA . MET A 1 236 ? -2.501 10.634 14.727 1.00 96.69 236 MET A CA 1
ATOM 1772 C C . MET A 1 236 ? -2.643 9.733 15.964 1.00 96.69 236 MET A C 1
ATOM 1774 O O . MET A 1 236 ? -3.737 9.254 16.244 1.00 96.69 236 MET A O 1
ATOM 1778 N N . TRP A 1 237 ? -1.557 9.516 16.707 1.00 96.06 237 TRP A N 1
ATOM 1779 C CA . TRP A 1 237 ? -1.546 8.812 17.988 1.00 96.06 237 TRP A CA 1
ATOM 1780 C C . TRP A 1 237 ? -1.855 9.779 19.136 1.00 96.06 237 TRP A C 1
ATOM 1782 O O . TRP A 1 237 ? -1.234 10.838 19.243 1.00 96.06 237 TRP A O 1
ATOM 1792 N N . GLU A 1 238 ? -2.796 9.414 20.002 1.00 94.44 238 GLU A N 1
ATOM 1793 C CA . GLU A 1 238 ? -3.185 10.189 21.183 1.00 94.44 238 GLU A CA 1
ATOM 1794 C C . GLU A 1 238 ? -3.343 9.280 22.404 1.00 94.44 238 GLU A C 1
ATOM 1796 O O . GLU A 1 238 ? -3.580 8.085 22.268 1.00 94.44 238 GLU A O 1
ATOM 1801 N N . VAL A 1 239 ? -3.199 9.833 23.607 1.00 92.44 239 VAL A N 1
ATOM 1802 C CA . VAL A 1 239 ? -3.425 9.100 24.860 1.00 92.44 239 VAL A CA 1
ATOM 1803 C C . VAL A 1 239 ? -4.729 9.599 25.473 1.00 92.44 239 VAL A C 1
ATOM 1805 O O . VAL A 1 239 ? -4.901 10.806 25.654 1.00 92.44 239 VAL A O 1
ATOM 1808 N N . ASP A 1 240 ? -5.652 8.685 25.771 1.00 88.62 240 ASP A N 1
ATOM 1809 C CA . ASP A 1 240 ? -6.935 9.019 26.389 1.00 88.62 240 ASP A CA 1
ATOM 1810 C C . ASP A 1 240 ? -6.784 9.415 27.872 1.00 88.62 240 ASP A C 1
ATOM 1812 O O . ASP A 1 240 ? -5.719 9.295 28.483 1.00 88.62 240 ASP A O 1
ATOM 1816 N N . ALA A 1 241 ? -7.872 9.888 28.487 1.00 88.69 241 ALA A N 1
ATOM 1817 C CA . ALA A 1 241 ? -7.868 10.295 29.896 1.00 88.69 241 ALA A CA 1
ATOM 1818 C C . ALA A 1 241 ? -7.551 9.145 30.877 1.00 88.69 241 ALA A C 1
ATOM 1820 O O . ALA A 1 241 ? -7.198 9.404 32.026 1.00 88.69 241 ALA A O 1
ATOM 1821 N N . ALA A 1 242 ? -7.678 7.890 30.437 1.00 90.56 242 ALA A N 1
ATOM 1822 C CA . ALA A 1 242 ? -7.336 6.694 31.200 1.00 90.56 242 ALA A CA 1
ATOM 1823 C C . ALA A 1 242 ? -5.896 6.209 30.929 1.00 90.56 242 ALA A C 1
ATOM 1825 O O . ALA A 1 242 ? -5.496 5.172 31.458 1.00 90.56 242 ALA A O 1
ATOM 1826 N N . GLY A 1 243 ? -5.109 6.943 30.135 1.00 89.56 243 GLY A N 1
ATOM 1827 C CA . GLY A 1 243 ? -3.728 6.598 29.809 1.00 89.56 243 GLY A CA 1
ATOM 1828 C C . GLY A 1 243 ? -3.580 5.566 28.688 1.00 89.56 243 GLY A C 1
ATOM 1829 O O . GLY A 1 243 ? -2.483 5.044 28.499 1.00 89.56 243 GLY A O 1
ATOM 1830 N N . ARG A 1 244 ? -4.647 5.241 27.948 1.00 89.88 244 ARG A N 1
ATOM 1831 C CA . ARG A 1 244 ? -4.601 4.268 26.846 1.00 89.88 244 ARG A CA 1
ATOM 1832 C C . ARG A 1 244 ? -4.261 4.962 25.534 1.00 89.88 244 ARG A C 1
ATOM 1834 O O . ARG A 1 244 ? -4.845 5.998 25.220 1.00 89.88 244 ARG A O 1
ATOM 1841 N N . LEU A 1 245 ? -3.353 4.375 24.752 1.00 92.06 245 LEU A N 1
ATOM 1842 C CA . LEU A 1 245 ? -3.062 4.869 23.407 1.00 92.06 245 LEU A CA 1
ATOM 1843 C C . LEU A 1 245 ? -4.254 4.592 22.480 1.00 92.06 245 LEU A C 1
ATOM 1845 O O . LEU A 1 245 ? -4.777 3.479 22.435 1.00 92.06 245 LEU A O 1
ATOM 1849 N N . GLN A 1 246 ? -4.666 5.610 21.737 1.00 95.12 246 GLN A N 1
ATOM 1850 C CA . GLN A 1 246 ? -5.692 5.566 20.708 1.00 95.12 246 GLN A CA 1
ATOM 1851 C C . GLN A 1 246 ? -5.145 6.152 19.410 1.00 95.12 246 GLN A C 1
ATOM 1853 O O . GLN A 1 246 ? -4.194 6.938 19.396 1.00 9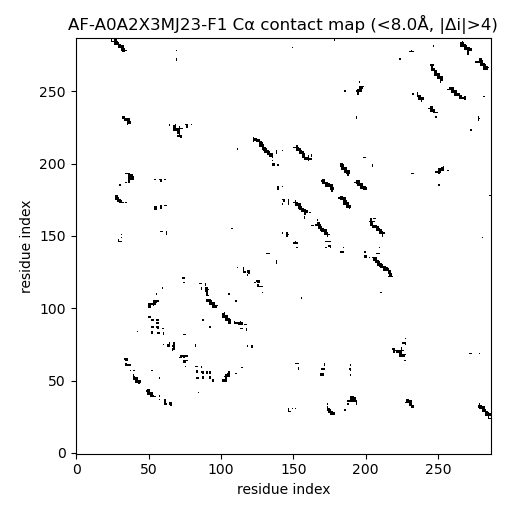5.12 246 GLN A O 1
ATOM 1858 N N . PHE A 1 247 ? -5.783 5.786 18.308 1.00 96.56 247 PHE A N 1
ATOM 1859 C CA . PHE A 1 247 ? -5.440 6.275 16.987 1.00 96.56 247 PHE A CA 1
ATOM 1860 C C . PHE A 1 247 ? -6.605 7.049 16.380 1.00 96.56 247 PHE A C 1
ATOM 1862 O O . PHE A 1 247 ? -7.735 6.561 16.325 1.00 96.56 247 PHE A O 1
ATOM 1869 N N . ARG A 1 248 ? -6.328 8.259 15.903 1.00 96.75 248 ARG A N 1
ATOM 1870 C CA . ARG A 1 248 ? -7.296 9.169 15.288 1.00 96.75 248 ARG A CA 1
ATOM 1871 C C . ARG A 1 248 ? -6.801 9.559 13.892 1.00 96.75 248 ARG A C 1
ATOM 1873 O O . ARG A 1 248 ? -6.158 10.602 13.732 1.00 96.75 248 ARG A O 1
ATOM 1880 N N . PRO A 1 249 ? -7.065 8.732 12.866 1.00 96.88 249 PRO A N 1
ATOM 1881 C CA . PRO A 1 249 ? -6.450 8.921 11.568 1.00 96.88 249 PRO A CA 1
ATOM 1882 C C . PRO A 1 249 ? -7.028 10.134 10.839 1.00 96.88 249 PRO A C 1
ATOM 1884 O O . PRO A 1 249 ? -8.230 10.424 10.888 1.00 96.88 249 PRO A O 1
ATOM 1887 N N . VAL A 1 250 ? -6.145 10.816 10.113 1.00 96.25 250 VAL A N 1
ATOM 1888 C CA . VAL A 1 250 ? -6.493 11.827 9.115 1.00 96.25 250 VAL A CA 1
ATOM 1889 C C . VAL A 1 250 ? -6.300 11.195 7.746 1.00 96.25 250 VAL A C 1
ATOM 1891 O O . VAL A 1 250 ? -5.183 10.835 7.378 1.00 96.25 250 VAL A O 1
ATOM 1894 N N . LEU A 1 251 ? -7.388 11.060 6.998 1.00 96.31 251 LEU A N 1
ATOM 1895 C CA . LEU A 1 251 ? -7.415 10.320 5.746 1.00 96.31 251 LEU A CA 1
ATOM 1896 C C . LEU A 1 251 ? -7.722 11.282 4.605 1.00 96.31 251 LEU A C 1
ATOM 1898 O O . LEU A 1 251 ? -8.786 11.905 4.586 1.00 96.31 251 LEU A O 1
ATOM 1902 N N . ARG A 1 252 ? -6.800 11.428 3.655 1.00 95.50 252 ARG A N 1
ATOM 1903 C CA . ARG A 1 252 ? -7.016 12.296 2.489 1.00 95.50 252 ARG A CA 1
ATOM 1904 C C . ARG A 1 252 ? -8.018 11.673 1.532 1.00 95.50 252 ARG A C 1
ATOM 1906 O O . ARG A 1 252 ? -8.070 10.455 1.419 1.00 95.50 252 ARG A O 1
ATOM 1913 N N . LEU A 1 253 ? -8.794 12.474 0.817 1.00 91.44 253 LEU A N 1
ATOM 1914 C CA . LEU A 1 253 ? -9.693 11.930 -0.202 1.00 91.44 253 LEU A CA 1
ATOM 1915 C C . LEU A 1 253 ? -8.911 11.628 -1.487 1.00 91.44 253 LEU A C 1
ATOM 1917 O O . LEU A 1 253 ? -8.065 12.420 -1.895 1.00 91.44 253 LEU A O 1
ATOM 1921 N N . HIS A 1 254 ? -9.198 10.492 -2.129 1.00 86.44 254 HIS A N 1
ATOM 1922 C CA . HIS A 1 254 ? -8.624 10.109 -3.428 1.00 86.44 254 HIS A CA 1
ATOM 1923 C C . HIS A 1 254 ? -8.802 11.210 -4.491 1.00 86.44 254 HIS A C 1
ATOM 1925 O O . HIS A 1 254 ? -7.822 11.776 -4.974 1.00 86.44 254 HIS A O 1
ATOM 1931 N N . HIS A 1 255 ? -10.047 11.604 -4.773 1.00 80.88 255 HIS A N 1
ATOM 1932 C CA . HIS A 1 255 ? -10.359 12.596 -5.812 1.00 80.88 255 HIS A CA 1
ATOM 1933 C C . HIS A 1 255 ? -10.040 14.049 -5.430 1.00 80.88 255 HIS A C 1
ATOM 1935 O O . HIS A 1 255 ? -9.991 14.916 -6.302 1.00 80.88 255 HIS A O 1
ATOM 1941 N N . ASP A 1 256 ? -9.812 14.326 -4.145 1.00 83.50 256 ASP A N 1
ATOM 1942 C CA . ASP A 1 256 ? -9.374 15.637 -3.666 1.00 83.50 256 ASP A CA 1
ATOM 1943 C C . ASP A 1 256 ? -8.339 15.488 -2.539 1.00 83.50 256 ASP A C 1
ATOM 1945 O O . ASP A 1 256 ? -8.677 15.572 -1.355 1.00 83.50 256 ASP A O 1
ATOM 1949 N N . PRO A 1 257 ? -7.050 15.319 -2.885 1.00 74.06 257 PRO A N 1
ATOM 1950 C CA . PRO A 1 257 ? -5.985 15.131 -1.901 1.00 74.06 257 PRO A CA 1
ATOM 1951 C C . PRO A 1 257 ? -5.702 16.356 -1.015 1.00 74.06 257 PRO A C 1
ATOM 1953 O O . PRO A 1 257 ? -4.835 16.287 -0.136 1.00 74.06 257 PRO A O 1
ATOM 1956 N N . ARG A 1 258 ? -6.359 17.501 -1.260 1.00 83.56 258 ARG A N 1
ATOM 1957 C CA . ARG A 1 258 ? -6.311 18.674 -0.369 1.00 83.56 258 ARG A CA 1
ATOM 1958 C C . ARG A 1 258 ? -7.366 18.589 0.729 1.00 83.56 258 ARG A C 1
ATOM 1960 O O . ARG A 1 258 ? -7.186 19.201 1.780 1.00 83.56 258 ARG A O 1
ATOM 1967 N N . SER A 1 259 ? -8.415 17.809 0.501 1.00 90.62 259 SER A N 1
ATOM 1968 C CA . SER A 1 259 ? -9.441 17.492 1.482 1.00 90.62 259 SER A CA 1
ATOM 1969 C C . SER A 1 259 ? -9.089 16.223 2.250 1.00 90.62 259 SER A C 1
ATOM 1971 O O . SER A 1 259 ? -8.447 15.298 1.745 1.00 90.62 259 SER A O 1
ATOM 1973 N N . ALA A 1 260 ? -9.519 16.175 3.506 1.00 94.38 260 ALA A N 1
ATOM 1974 C CA . ALA A 1 260 ? -9.340 15.018 4.361 1.00 94.38 260 ALA A CA 1
ATOM 1975 C C . ALA A 1 260 ? -10.541 14.845 5.284 1.00 94.38 260 ALA A C 1
ATOM 1977 O O . ALA A 1 260 ? -11.194 15.816 5.669 1.00 94.38 260 ALA A O 1
ATOM 1978 N N . VAL A 1 261 ? -10.782 13.604 5.682 1.00 94.69 261 VAL A N 1
ATOM 1979 C CA . VAL A 1 261 ? -11.707 13.266 6.758 1.00 94.69 261 VAL A CA 1
ATOM 1980 C C . VAL A 1 261 ? -10.919 12.840 7.984 1.00 94.69 261 VAL A C 1
ATOM 1982 O O . VAL A 1 261 ? -9.804 12.324 7.890 1.00 94.69 261 VAL A O 1
ATOM 1985 N N . ARG A 1 262 ? -11.506 13.065 9.153 1.00 95.06 262 ARG A N 1
ATOM 1986 C CA . ARG A 1 262 ? -10.975 12.578 10.422 1.00 95.06 262 ARG A CA 1
ATOM 1987 C C . ARG A 1 262 ? -11.924 11.523 10.946 1.00 95.06 262 ARG A C 1
ATOM 1989 O O . ARG A 1 262 ? -13.113 11.800 11.093 1.00 95.06 262 ARG A O 1
ATOM 1996 N N . TRP A 1 263 ? -11.412 10.332 11.213 1.00 95.69 263 TRP A N 1
ATOM 1997 C CA . TRP A 1 263 ? -12.188 9.346 11.956 1.00 95.69 263 TRP A CA 1
ATOM 1998 C C . TRP A 1 263 ? -12.152 9.661 13.455 1.00 95.69 263 TRP A C 1
ATOM 2000 O O . TRP A 1 263 ? -11.269 10.397 13.910 1.00 95.69 263 TRP A O 1
ATOM 2010 N N . PRO A 1 264 ? -13.126 9.152 14.232 1.00 94.94 264 PRO A N 1
ATOM 2011 C CA . PRO A 1 264 ? -13.044 9.192 15.687 1.00 94.94 264 PRO A CA 1
ATOM 2012 C C . PRO A 1 264 ? -11.826 8.406 16.193 1.00 94.94 264 PRO A C 1
ATOM 2014 O O . PRO A 1 264 ? -11.206 7.649 15.446 1.00 94.94 264 PRO A O 1
ATOM 2017 N N . ALA A 1 265 ? -11.504 8.573 17.475 1.00 95.69 265 ALA A N 1
ATOM 2018 C CA . ALA A 1 265 ? -10.506 7.744 18.141 1.00 95.69 265 ALA A CA 1
ATOM 2019 C C . ALA A 1 265 ? -10.882 6.257 18.042 1.00 95.69 265 ALA A C 1
ATOM 2021 O O . ALA A 1 265 ? -12.063 5.907 18.106 1.00 95.69 265 ALA A O 1
ATOM 2022 N N . SER A 1 266 ? -9.882 5.403 17.857 1.00 96.00 266 SER A N 1
ATOM 2023 C CA . SER A 1 266 ? -10.045 3.954 17.780 1.00 96.00 266 SER A CA 1
ATOM 2024 C C . SER A 1 266 ? -10.609 3.350 19.061 1.00 96.00 266 SER A C 1
A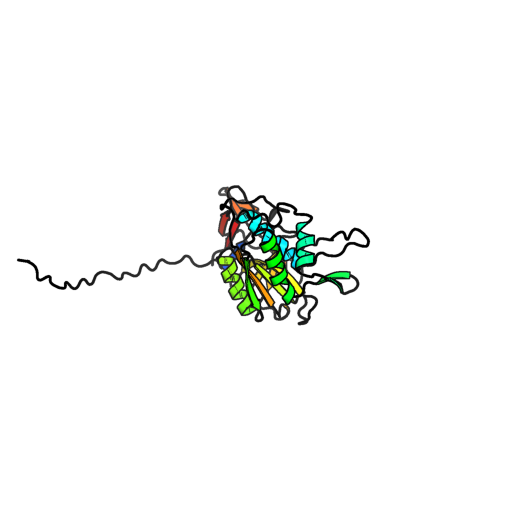TOM 2026 O O . SER A 1 266 ? -10.281 3.784 20.171 1.00 96.00 266 SER A O 1
ATOM 2028 N N . SER A 1 267 ? -11.404 2.294 18.900 1.00 93.75 267 SER A N 1
ATOM 2029 C CA . SER A 1 267 ? -11.914 1.494 20.016 1.00 93.75 267 SER A CA 1
ATOM 2030 C C . SER A 1 267 ? -10.809 0.631 20.619 1.00 93.75 267 SER A C 1
ATOM 2032 O O . SER A 1 267 ? -10.720 0.514 21.842 1.00 93.75 267 SER A O 1
ATOM 2034 N N . GLN A 1 268 ? -9.958 0.048 19.769 1.00 93.81 268 GLN A N 1
ATOM 2035 C CA . GLN A 1 268 ? -8.884 -0.850 20.189 1.00 93.81 268 GLN A CA 1
ATOM 2036 C C . GLN A 1 268 ? -7.606 -0.600 19.382 1.00 93.81 268 GLN A C 1
ATOM 2038 O O . GLN A 1 268 ? -7.651 -0.198 18.216 1.00 93.81 268 GLN A O 1
ATOM 2043 N N . VAL A 1 269 ? -6.470 -0.841 20.036 1.00 95.12 269 VAL A N 1
ATOM 2044 C CA . VAL A 1 269 ? -5.125 -0.812 19.455 1.00 95.12 269 VAL A CA 1
ATOM 2045 C C . VAL A 1 269 ? -4.396 -2.065 19.934 1.00 95.12 269 VAL A C 1
ATOM 2047 O O . VAL A 1 269 ? -4.262 -2.281 21.138 1.00 95.12 269 VAL A O 1
ATOM 2050 N N . GLU A 1 270 ? -3.922 -2.878 18.997 1.00 94.75 270 GLU A N 1
ATOM 2051 C CA . GLU A 1 270 ? -3.107 -4.066 19.253 1.00 94.75 270 GLU A CA 1
ATOM 2052 C C . GLU A 1 270 ? -1.737 -3.885 18.595 1.00 94.75 270 GLU A C 1
ATOM 2054 O O . GLU A 1 270 ? -1.620 -3.901 17.370 1.00 94.75 270 GLU A O 1
ATOM 2059 N N . PHE A 1 271 ? -0.685 -3.712 19.396 1.00 93.38 271 PHE A N 1
ATOM 2060 C CA . PHE A 1 271 ? 0.678 -3.612 18.874 1.00 93.38 271 PHE A CA 1
ATOM 2061 C C . PHE A 1 271 ? 1.180 -4.973 18.412 1.00 93.38 271 PHE A C 1
ATOM 2063 O O . PHE A 1 271 ? 1.153 -5.949 19.160 1.00 93.38 271 PHE A O 1
ATOM 2070 N N . LEU A 1 272 ? 1.693 -5.016 17.186 1.00 91.50 272 LEU A N 1
ATOM 2071 C CA . LEU A 1 272 ? 2.163 -6.255 16.567 1.00 91.50 272 LEU A CA 1
ATOM 2072 C C . LEU A 1 272 ? 3.611 -6.585 16.937 1.00 91.50 272 LEU A C 1
ATOM 2074 O O . LEU A 1 272 ? 4.037 -7.728 16.801 1.00 91.50 272 LEU A O 1
ATOM 2078 N N . VAL A 1 273 ? 4.373 -5.582 17.374 1.00 86.81 273 VAL A N 1
ATOM 2079 C CA . VAL A 1 273 ? 5.780 -5.709 17.758 1.00 86.81 273 VAL A CA 1
ATOM 2080 C C . VAL A 1 273 ? 6.007 -4.946 19.067 1.00 86.81 273 VAL A C 1
ATOM 2082 O O . VAL A 1 273 ? 5.708 -3.750 19.125 1.00 86.81 273 VAL A O 1
ATOM 2085 N N . PRO A 1 274 ? 6.547 -5.590 20.121 1.00 79.75 274 PRO A N 1
ATOM 2086 C CA . PRO A 1 274 ? 6.870 -4.907 21.371 1.00 79.75 274 PRO A CA 1
ATOM 2087 C C . PRO A 1 274 ? 7.810 -3.712 21.154 1.00 79.75 274 PRO A C 1
ATOM 2089 O O . PRO A 1 274 ? 8.870 -3.853 20.547 1.00 79.75 274 PRO A O 1
ATOM 2092 N N . GLY A 1 275 ? 7.428 -2.539 21.667 1.00 77.81 275 GLY A N 1
ATOM 2093 C CA . GLY A 1 275 ? 8.210 -1.300 21.550 1.00 77.81 275 GLY A CA 1
ATOM 2094 C C . GLY A 1 275 ? 8.105 -0.582 20.197 1.00 77.81 275 GLY A C 1
ATOM 2095 O O . GLY A 1 275 ? 8.818 0.396 19.983 1.00 77.81 275 GLY A O 1
ATOM 2096 N N . ALA A 1 276 ? 7.245 -1.046 19.284 1.00 83.94 276 ALA A N 1
ATOM 2097 C CA . ALA A 1 276 ? 6.944 -0.372 18.023 1.00 83.94 276 ALA A CA 1
ATOM 2098 C C . ALA A 1 276 ? 5.549 0.271 18.072 1.00 83.94 276 ALA A C 1
ATOM 2100 O O . ALA A 1 276 ? 4.573 -0.291 17.573 1.00 83.94 276 ALA A O 1
ATOM 2101 N N . ASP A 1 277 ? 5.476 1.471 18.643 1.00 84.88 277 ASP A N 1
ATOM 2102 C CA . ASP A 1 277 ? 4.208 2.160 18.930 1.00 84.88 277 ASP A CA 1
ATOM 2103 C C . ASP A 1 277 ? 3.446 2.636 17.675 1.00 84.88 277 ASP A C 1
ATOM 2105 O O . ASP A 1 277 ? 2.309 3.085 17.767 1.00 84.88 277 ASP A O 1
ATOM 2109 N N . ASP A 1 278 ? 4.044 2.528 16.488 1.00 90.38 278 ASP A N 1
ATOM 2110 C CA . ASP A 1 278 ? 3.425 2.849 15.200 1.00 90.38 278 ASP A CA 1
ATOM 2111 C C . ASP A 1 278 ? 3.160 1.619 14.313 1.00 90.38 278 ASP A C 1
ATOM 2113 O O . ASP A 1 278 ? 2.716 1.776 13.174 1.00 90.38 278 ASP A O 1
ATOM 2117 N N . LEU A 1 279 ? 3.382 0.396 14.811 1.00 94.44 279 LEU A N 1
ATOM 2118 C CA . LEU A 1 279 ? 3.056 -0.860 14.125 1.00 94.44 279 LEU A CA 1
ATOM 2119 C C . LEU A 1 279 ? 1.982 -1.628 14.909 1.00 94.44 279 LEU A C 1
ATOM 2121 O O . LEU A 1 279 ? 2.274 -2.441 15.791 1.00 94.44 279 LEU A O 1
ATOM 2125 N N . ALA A 1 280 ? 0.725 -1.377 14.559 1.00 95.94 280 ALA A N 1
ATOM 2126 C CA . ALA A 1 280 ? -0.431 -1.899 15.261 1.00 95.94 280 ALA A CA 1
ATOM 2127 C C . ALA A 1 280 ? -1.579 -2.256 14.311 1.00 95.94 280 ALA A C 1
ATOM 2129 O O . ALA A 1 280 ? -1.678 -1.771 13.180 1.00 95.94 280 ALA A O 1
ATOM 2130 N N . ILE A 1 281 ? -2.479 -3.088 14.818 1.00 97.19 281 ILE A N 1
ATOM 2131 C CA . ILE A 1 281 ? -3.839 -3.227 14.320 1.00 97.19 281 ILE A CA 1
ATOM 2132 C C . ILE A 1 281 ? -4.708 -2.246 15.099 1.00 97.19 281 ILE A C 1
ATOM 2134 O O . ILE A 1 281 ? -4.756 -2.277 16.327 1.00 97.19 281 ILE A O 1
ATOM 2138 N N . VAL A 1 282 ? -5.408 -1.382 14.376 1.00 97.50 282 VAL A N 1
ATOM 2139 C CA . VAL A 1 282 ? -6.318 -0.393 14.947 1.00 97.50 282 VAL A CA 1
ATOM 2140 C C . VAL A 1 282 ? -7.729 -0.687 14.462 1.00 97.50 282 VAL A C 1
ATOM 2142 O O . VAL A 1 282 ? -7.940 -0.803 13.253 1.00 97.50 282 VAL A O 1
ATOM 2145 N N . THR A 1 283 ? -8.695 -0.780 15.377 1.00 97.19 283 THR A N 1
ATOM 2146 C CA . THR A 1 283 ? -10.088 -1.119 15.044 1.00 97.19 283 THR A CA 1
ATOM 2147 C C . THR A 1 283 ? -11.107 -0.130 15.605 1.00 97.19 283 THR A C 1
ATOM 2149 O O . THR A 1 283 ? -10.908 0.510 16.644 1.00 97.19 283 THR A O 1
ATOM 2152 N N . TRP A 1 284 ? -12.231 -0.033 14.893 1.00 95.75 284 TRP A N 1
ATOM 2153 C CA . TRP A 1 284 ? -13.468 0.599 15.341 1.00 95.75 284 TRP A CA 1
ATOM 2154 C C . TRP A 1 284 ? -14.593 -0.426 15.213 1.00 95.75 284 TRP A C 1
ATOM 2156 O O . TRP A 1 284 ? -14.846 -0.955 14.125 1.00 95.75 284 TRP A O 1
ATOM 2166 N N . ASP A 1 285 ? -15.231 -0.708 16.341 1.00 87.69 285 ASP A N 1
ATOM 2167 C CA . ASP A 1 285 ? -16.322 -1.674 16.440 1.00 87.69 285 ASP A CA 1
A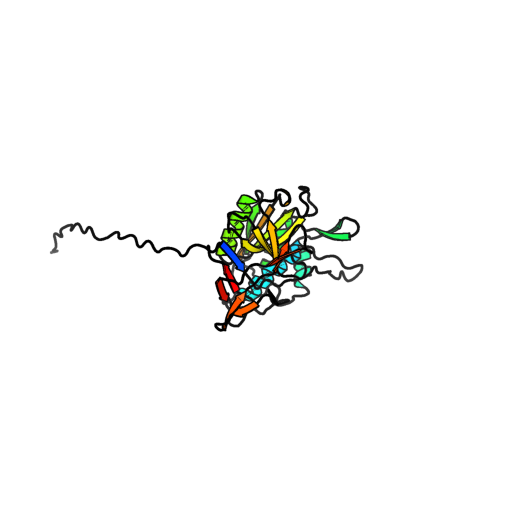TOM 2168 C C . ASP A 1 285 ? -17.640 -1.062 15.942 1.00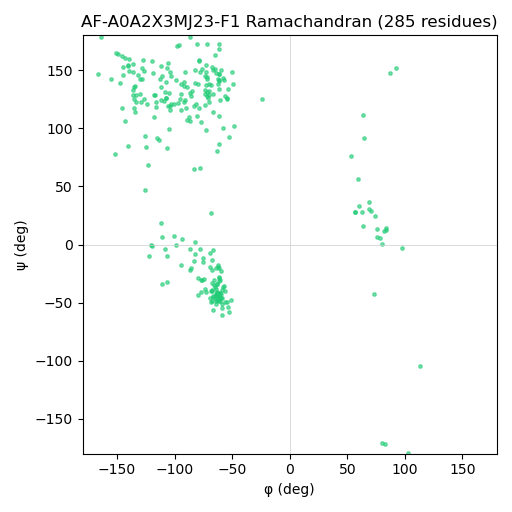 87.69 285 ASP A C 1
ATOM 2170 O O . ASP A 1 285 ? -17.794 0.162 15.925 1.00 87.69 285 ASP A O 1
ATOM 2174 N N . ALA A 1 286 ? -18.586 -1.919 15.545 1.00 72.81 286 ALA A N 1
ATOM 2175 C CA . ALA A 1 286 ? -19.936 -1.492 15.187 1.00 72.81 286 ALA A CA 1
ATOM 2176 C C . ALA A 1 286 ? -20.628 -0.835 16.390 1.00 72.81 286 ALA A C 1
ATOM 2178 O O . ALA A 1 286 ? -20.581 -1.376 17.500 1.00 72.81 286 ALA A O 1
ATOM 2179 N N . HIS A 1 287 ? -21.259 0.316 16.159 1.00 58.00 287 HIS A N 1
ATOM 2180 C CA . HIS A 1 287 ? -22.114 0.989 17.140 1.00 58.00 287 HIS A CA 1
ATOM 2181 C C . HIS A 1 287 ? -23.572 0.553 17.010 1.00 58.00 287 HIS A C 1
ATOM 2183 O O . HIS A 1 287 ? -24.049 0.405 15.863 1.00 58.00 287 HIS A O 1
#

Foldseek 3Di:
DDDDDDDDDDDDPDDPPPPPPVPAPDFQKKFFFQQFLAAWDFDDPVDDDTATLAQLLLQLLSQVLSCCFLFVDDLCVVPVNCSSVQLSVQQVWDWDADPNDTHTAGDPVSSVRSSQVSLCVRQVQTFDKDKDWFALVVVLVVLAVCLSVVWKWKKWWQLFLPQDSPPIHIWIFGMAGCPPNFRWTWTSRNRNAATAIDGSPDNSRPGMMIMTTPDRPPGPPRAGHDRDHDFTQVVQWDADPVRDIWGWDWYAYSVGNVDTDIDDTFPDWAASHPPRPRRTMTGHHHD

pLDDT: mean 87.38, std 16.55, range [29.8, 98.81]

Sequence (287 aa):
MRRWARIVAFIALAGLETALTSAAPLPERMILTGTPPFGPTWLATGEGAPIPAGCGPEAARILLAYYDRRYGYRFVGDDPGGAIGEIHGRMGTVTVLWGGVRQGLTWPWSFVPGLAAYVTARYPGGATIGTLDGDPGAAFARSVDLVRRGVPHVILFDWQGTGGIFPNHYAVVVGYDTSEGRQLLVLNPGWGYDFQLLNMSDPAVAPVTLFWIEEIRDPPAAEPGIPIGPPSGVGMWEVDAAGRLQFRPVLRLHHDPRSAVRWPASSQVEFLVPGADDLAIVTWDAH

Nearest PDB structures (foldseek):
  1pxv-assembly1_A  TM=5.414E-01  e=1.234E-03  Staphylococcus aureus
  1y4h-assembly1_A  TM=5.216E-01  e=2.759E-03  Staphylococcus aureus